Protein AF-A0A3D3FCY4-F1 (afdb_monomer)

Solvent-accessible surface area (backbone atoms only — not comparable to full-atom values): 10319 Å² total; per-residue (Å²): 114,78,46,79,40,76,56,53,68,62,49,32,75,75,37,62,75,52,68,83,38,53,73,42,54,56,67,76,36,66,70,48,47,49,59,49,14,48,45,37,27,53,34,49,51,51,50,47,64,70,70,41,95,65,58,64,49,74,29,33,33,37,32,40,35,68,50,62,41,28,66,42,31,53,64,51,45,44,73,52,46,23,48,40,34,38,18,41,89,46,70,76,56,42,56,53,39,45,75,71,76,32,43,70,45,54,56,89,53,53,53,74,42,51,92,45,50,35,38,36,37,52,43,71,44,82,66,38,39,59,72,27,49,68,37,41,59,70,70,22,36,33,42,29,60,15,55,87,96,34,20,62,41,62,70,44,28,56,77,62,47,27,53,60,46,79,45,68,68,33,30,64,74,67,38,44,70,58,44,48,50,50,52,51,51,50,53,57,55,59,72,75,107

Nearest PDB structures (foldseek):
  3d4o-assembly3_A  TM=9.208E-01  e=9.807E-18  Halalkalibacterium halodurans
  3d4o-assembly2_B  TM=9.186E-01  e=1.170E-17  Halalkalibacterium halodurans
  2rir-assembly2_E  TM=9.196E-01  e=4.800E-17  Bacillus subtilis
  5b37-assembly3_D  TM=6.971E-01  e=2.421E-06  Nostoc punctiforme NIES-2108
  3two-assembly1_A  TM=6.963E-01  e=6.980E-06  Helicobacter pylori 51

Sequence (193 aa):
HRVFGGVTERALSMCPRLADLKLQNYYSREDFALRNAVVTAEGALQYAMQEFPGTICGSKCLVAGFGRIGSQLVPRLRALGADVTATTRKPQTAARIEALGCHFVPTDRLGDGGNYDILFNTVPAMLFTSDVLAAYPHGTLLIDLSSAPGGVDMAAAKKLGIAAMHAFSLPAKVAPRAAGEIIKRTVYEMMKE

Mean predicted aligned error: 3.75 Å

Foldseek 3Di:
DEDEEQCVVVVCVVPVVCVVHNYDHLVVDPLLLLLVLLLLLVLVVVCCCVPQPDALAAFAEEEEDCPSNNVNNLLVSVVSNHQYEYEDQDPVVQVVCVVSVHHYDHLVCLLCEDEGQEYEYADQAQSADLSSLLSYDANREYEFSYEPPTRHPPVSCVVRNYNYDYCPPSSCVPPVPSSVVSSVVSVVVVVVD

pLDDT: mean 94.93, std 4.18, range [79.5, 98.81]

Radius of gyration: 18.17 Å; Cα contacts (8 Å, |Δi|>4): 350; chains: 1; bounding box: 45×44×48 Å

Secondary structure (DSSP, 8-state):
-EEEES-HHHHHHH-GGGGGSEEEEGGG-HHHHHHHHHHHHHHHHHHHHHH-SS-STT-EEEEE--SHHHHHHHHHHHHTT-EEEEEES-HHHHHHHHHTT-EEEEGGGGGG----SEEEE--SS--B-HHHHTTS-TT-EEEE-SPTT-SB-HHHHHHTT-EEEE-TTHHHHH-HHHHHHHHHHHHHHHHH-

Structure (mmCIF, N/CA/C/O backbone):
data_AF-A0A3D3FCY4-F1
#
_entry.id   AF-A0A3D3FCY4-F1
#
loop_
_atom_site.group_PDB
_atom_site.id
_atom_site.type_symbol
_atom_site.label_atom_id
_atom_site.label_alt_id
_atom_site.label_comp_id
_atom_site.label_asym_id
_atom_site.label_entity_id
_atom_site.label_seq_id
_atom_site.pdbx_PDB_ins_code
_atom_site.Cartn_x
_atom_site.Cartn_y
_atom_site.Cartn_z
_atom_site.occupancy
_atom_site.B_iso_or_equiv
_atom_site.auth_seq_id
_atom_site.auth_comp_id
_atom_site.auth_asym_id
_atom_site.auth_atom_id
_atom_site.pdbx_PDB_model_num
ATOM 1 N N . HIS A 1 1 ? 23.970 -16.411 -24.397 1.00 79.50 1 HIS A N 1
ATOM 2 C CA . HIS A 1 1 ? 22.506 -16.178 -24.435 1.00 79.50 1 HIS A CA 1
ATOM 3 C C . HIS A 1 1 ? 22.076 -15.336 -23.231 1.00 79.50 1 HIS A C 1
ATOM 5 O O . HIS A 1 1 ? 22.699 -15.459 -22.180 1.00 79.50 1 HIS A O 1
ATOM 11 N N . ARG A 1 2 ? 21.071 -14.457 -23.381 1.00 87.81 2 ARG A N 1
ATOM 12 C CA . ARG A 1 2 ? 20.468 -13.673 -22.280 1.00 87.81 2 ARG A CA 1
ATOM 13 C C . ARG A 1 2 ? 19.179 -14.349 -21.825 1.00 87.81 2 ARG A C 1
ATOM 15 O O . ARG A 1 2 ? 18.430 -14.826 -22.673 1.00 87.81 2 ARG A O 1
ATOM 22 N N . VAL A 1 3 ? 18.921 -14.367 -20.522 1.00 87.75 3 VAL A N 1
ATOM 23 C CA . VAL A 1 3 ? 17.690 -14.922 -19.940 1.00 87.75 3 VAL A CA 1
ATOM 24 C C . VAL A 1 3 ? 17.076 -13.879 -19.015 1.00 87.75 3 VAL A C 1
ATOM 26 O O . VAL A 1 3 ? 17.767 -13.316 -18.169 1.00 87.75 3 VAL A O 1
ATOM 29 N N . PHE A 1 4 ? 15.778 -13.637 -19.167 1.00 90.69 4 PHE A N 1
ATOM 30 C CA . PHE A 1 4 ? 15.025 -12.665 -18.377 1.00 90.69 4 PHE A CA 1
ATOM 31 C C . PHE A 1 4 ? 14.068 -13.400 -17.437 1.00 90.69 4 PHE A C 1
ATOM 33 O O . PHE A 1 4 ? 13.332 -14.280 -17.878 1.00 90.69 4 PHE A O 1
ATOM 40 N N . GLY A 1 5 ? 14.066 -13.058 -16.149 1.00 88.31 5 GLY A N 1
ATOM 41 C CA . GLY A 1 5 ? 13.236 -13.736 -15.146 1.00 88.31 5 GLY A CA 1
ATOM 42 C C . GLY A 1 5 ? 12.957 -12.864 -13.923 1.00 88.31 5 GLY A C 1
ATOM 43 O O . GLY A 1 5 ? 13.649 -11.881 -13.714 1.00 88.31 5 GLY A O 1
ATOM 44 N N . GLY A 1 6 ? 11.946 -13.202 -13.118 1.00 82.75 6 GLY A N 1
ATOM 45 C CA . GLY A 1 6 ? 11.599 -12.448 -11.896 1.00 82.75 6 GLY A CA 1
ATOM 46 C C . GLY A 1 6 ? 12.217 -13.006 -10.605 1.00 82.75 6 GLY A C 1
ATOM 47 O O . GLY A 1 6 ? 12.300 -12.319 -9.596 1.00 82.75 6 GLY A O 1
ATOM 48 N N . VAL A 1 7 ? 12.664 -14.264 -10.612 1.00 82.94 7 VAL A N 1
ATOM 49 C CA . VAL A 1 7 ? 13.233 -14.975 -9.445 1.00 82.94 7 VAL A CA 1
ATOM 50 C C . VAL A 1 7 ? 14.537 -15.668 -9.839 1.00 82.94 7 VAL A C 1
ATOM 52 O O . VAL A 1 7 ? 14.699 -16.882 -9.719 1.00 82.94 7 VAL A O 1
ATOM 55 N N . THR A 1 8 ? 15.472 -14.878 -10.367 1.00 83.00 8 THR A N 1
ATOM 56 C CA . THR A 1 8 ? 16.750 -15.362 -10.913 1.00 83.00 8 THR A CA 1
ATOM 57 C C . THR A 1 8 ? 17.616 -16.062 -9.866 1.00 83.00 8 THR A C 1
ATOM 59 O O . THR A 1 8 ? 18.247 -17.061 -10.180 1.00 83.00 8 THR A O 1
ATOM 62 N N . GLU A 1 9 ? 17.598 -15.604 -8.615 1.00 83.62 9 GLU A N 1
ATOM 63 C CA . GLU A 1 9 ? 18.353 -16.211 -7.505 1.00 83.62 9 GLU A CA 1
ATOM 64 C C . GLU A 1 9 ? 17.859 -17.623 -7.171 1.00 83.62 9 GLU A C 1
ATOM 66 O O . GLU A 1 9 ? 18.654 -18.548 -7.027 1.00 83.62 9 GLU A O 1
ATOM 71 N N . ARG A 1 10 ? 16.536 -17.818 -7.122 1.00 84.31 10 ARG A N 1
ATOM 72 C CA . ARG A 1 10 ? 15.940 -19.146 -6.927 1.00 84.31 10 ARG A CA 1
ATOM 73 C C . ARG A 1 10 ? 16.210 -20.063 -8.120 1.00 84.31 10 ARG A C 1
ATOM 75 O O . ARG A 1 10 ? 16.441 -21.252 -7.940 1.00 84.31 10 ARG A O 1
ATOM 82 N N . ALA A 1 11 ? 16.186 -19.521 -9.337 1.00 84.81 11 ALA A N 1
ATOM 83 C CA . ALA A 1 11 ? 16.542 -20.290 -10.524 1.00 84.81 11 ALA A CA 1
ATOM 84 C C . ALA A 1 11 ? 18.010 -20.751 -10.470 1.00 84.81 11 ALA A C 1
ATOM 86 O O . ALA A 1 11 ? 18.285 -21.917 -10.741 1.00 84.81 11 ALA A O 1
ATOM 87 N N . LEU A 1 12 ? 18.931 -19.874 -10.051 1.00 87.81 12 LEU A N 1
ATOM 88 C CA . LEU A 1 12 ? 20.346 -20.201 -9.850 1.00 87.81 12 LEU A CA 1
ATOM 89 C C . LEU A 1 12 ? 20.558 -21.261 -8.767 1.00 87.81 12 LEU A C 1
ATOM 91 O O . LEU A 1 12 ? 21.343 -22.181 -8.975 1.00 87.81 12 LEU A O 1
ATOM 95 N N . SER A 1 13 ? 19.852 -21.169 -7.635 1.00 87.94 13 SER A N 1
ATOM 96 C CA . SER A 1 13 ? 19.992 -22.160 -6.562 1.00 87.94 13 SER A CA 1
ATOM 97 C C . SER A 1 13 ? 19.489 -23.546 -6.973 1.00 87.94 13 SER A C 1
ATOM 99 O O . SER A 1 13 ? 20.073 -24.551 -6.577 1.00 87.94 13 SER A O 1
ATOM 101 N N . MET A 1 14 ? 18.444 -23.614 -7.804 1.00 90.56 14 MET A N 1
ATOM 102 C CA . MET A 1 14 ? 17.916 -24.873 -8.341 1.00 90.56 14 MET A CA 1
ATOM 103 C C . MET A 1 14 ? 18.733 -25.417 -9.520 1.00 90.56 14 MET A C 1
ATOM 105 O O . MET A 1 14 ? 18.784 -26.628 -9.726 1.00 90.56 14 MET A O 1
ATOM 109 N N . CY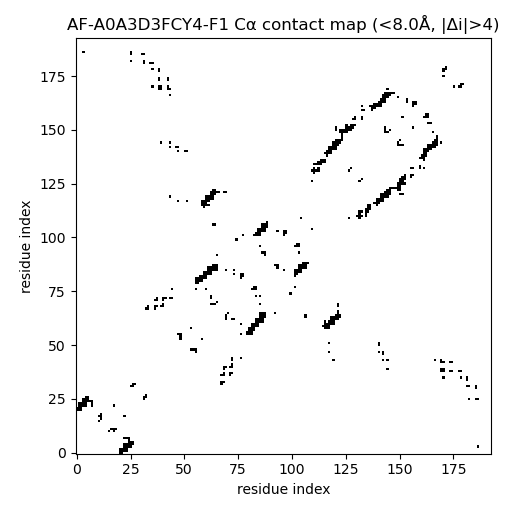S A 1 15 ? 19.359 -24.545 -10.312 1.00 89.19 15 CYS A N 1
ATOM 110 C CA . CYS A 1 15 ? 20.167 -24.924 -11.464 1.00 89.19 15 CYS A CA 1
ATOM 111 C C . CYS A 1 15 ? 21.432 -24.050 -11.550 1.00 89.19 15 CYS A C 1
ATOM 113 O O . CYS A 1 15 ? 21.441 -23.042 -12.263 1.00 89.19 15 CYS A O 1
ATOM 115 N N . PRO A 1 16 ? 22.533 -24.452 -10.885 1.00 89.62 16 PRO A N 1
ATOM 116 C CA . PRO A 1 16 ? 23.770 -23.667 -10.848 1.00 89.62 16 PRO A CA 1
ATOM 117 C C . PRO A 1 16 ? 24.387 -23.389 -12.224 1.00 89.62 16 PRO A C 1
ATOM 119 O O . PRO A 1 16 ? 25.040 -22.369 -12.406 1.00 89.62 16 PRO A O 1
ATOM 122 N N . ARG A 1 17 ? 24.122 -24.243 -13.225 1.00 88.88 17 ARG A N 1
ATOM 123 C CA . ARG A 1 17 ? 24.565 -24.046 -14.621 1.00 88.88 17 ARG A CA 1
ATOM 124 C C . ARG A 1 17 ? 23.992 -22.781 -15.270 1.00 88.88 17 ARG A C 1
ATOM 126 O O . ARG A 1 17 ? 24.523 -22.309 -16.266 1.00 88.88 17 ARG A O 1
ATOM 133 N N . LEU A 1 18 ? 22.917 -22.207 -14.723 1.00 86.44 18 LEU A N 1
ATOM 134 C CA . LEU A 1 18 ? 22.406 -20.916 -15.187 1.00 86.44 18 LEU A CA 1
ATOM 135 C C . LEU A 1 18 ? 23.371 -19.757 -14.888 1.00 86.44 18 LEU A C 1
ATOM 137 O O . LEU A 1 18 ? 23.215 -18.698 -15.492 1.00 86.44 18 LEU A O 1
ATOM 141 N N . ALA A 1 19 ? 24.362 -19.945 -14.007 1.00 85.62 19 ALA A N 1
ATOM 142 C CA . ALA A 1 19 ? 25.405 -18.955 -13.737 1.00 85.62 19 ALA A CA 1
ATOM 143 C C . ALA A 1 19 ? 26.275 -18.657 -14.972 1.00 85.62 19 ALA A C 1
ATOM 145 O O . ALA A 1 19 ? 26.797 -17.551 -15.090 1.00 85.62 19 ALA A O 1
ATOM 146 N N . ASP A 1 20 ? 26.359 -19.596 -15.921 1.00 89.25 20 ASP A N 1
ATOM 147 C CA . ASP A 1 20 ? 27.081 -19.419 -17.189 1.00 89.25 20 ASP A CA 1
ATOM 148 C C . ASP A 1 20 ? 26.316 -18.517 -18.183 1.00 89.25 20 ASP A C 1
ATOM 150 O O . ASP A 1 20 ? 26.816 -18.167 -19.256 1.00 89.25 20 ASP A O 1
ATOM 154 N N . LEU A 1 21 ? 25.075 -18.137 -17.855 1.00 89.00 21 LEU A N 1
ATOM 155 C CA . LEU A 1 21 ? 24.219 -17.285 -18.673 1.00 89.00 21 LEU A CA 1
ATOM 156 C C . LEU A 1 21 ? 24.112 -15.876 -18.088 1.00 89.00 21 LEU A C 1
ATOM 158 O O . LEU A 1 21 ? 24.166 -15.654 -16.880 1.00 89.00 21 LEU A O 1
ATOM 162 N N . LYS A 1 22 ? 23.839 -14.897 -18.957 1.00 88.19 22 LYS A N 1
ATOM 163 C CA . LYS A 1 22 ? 23.512 -13.535 -18.520 1.00 88.19 22 LYS A CA 1
ATOM 164 C C . LYS A 1 22 ? 22.055 -13.484 -18.056 1.00 88.19 22 LYS A C 1
ATOM 166 O O . LYS A 1 22 ? 21.160 -13.188 -18.853 1.00 88.19 22 LYS A O 1
ATOM 171 N N . LEU A 1 23 ? 21.827 -13.803 -16.783 1.00 89.88 23 LEU A N 1
ATOM 172 C CA . LEU A 1 23 ? 20.525 -13.674 -16.131 1.00 89.88 23 LEU A CA 1
ATOM 173 C C . LEU A 1 23 ? 20.234 -12.207 -15.810 1.00 89.88 23 LEU A C 1
ATOM 175 O O . LEU A 1 23 ? 21.055 -11.519 -15.207 1.00 89.88 23 LEU A O 1
ATOM 179 N N . GLN A 1 24 ? 19.056 -11.726 -16.188 1.00 90.50 24 GLN A N 1
ATOM 180 C CA . GLN A 1 24 ? 18.615 -10.371 -15.882 1.00 90.50 24 GLN A CA 1
ATOM 181 C C . GLN A 1 24 ? 17.262 -10.406 -15.182 1.00 90.50 24 GLN A C 1
ATOM 183 O O . GLN A 1 24 ? 16.286 -10.948 -15.706 1.00 90.50 24 GLN A O 1
ATOM 188 N N . ASN A 1 25 ? 17.221 -9.825 -13.982 1.00 91.69 25 ASN A N 1
ATOM 189 C CA . ASN A 1 25 ? 16.018 -9.793 -13.172 1.00 91.69 25 ASN A CA 1
ATOM 190 C C . ASN A 1 25 ? 15.140 -8.598 -13.558 1.00 91.69 25 ASN A C 1
ATOM 192 O O . ASN A 1 25 ? 15.529 -7.460 -13.322 1.00 91.69 25 ASN A O 1
ATOM 196 N N . TYR A 1 26 ? 13.954 -8.820 -14.123 1.00 92.12 26 TYR A N 1
ATOM 197 C CA . TYR A 1 26 ? 13.071 -7.696 -14.458 1.00 92.12 26 TYR A CA 1
ATOM 198 C C . TYR A 1 26 ? 12.398 -7.074 -13.220 1.00 92.12 26 TYR A C 1
ATOM 200 O O . TYR A 1 26 ? 11.993 -5.916 -13.276 1.00 92.12 26 TYR A O 1
ATOM 208 N N . TYR A 1 27 ? 12.327 -7.781 -12.081 1.00 90.31 27 TYR A N 1
ATOM 209 C CA . TYR A 1 27 ? 11.830 -7.214 -10.818 1.00 90.31 27 TYR A CA 1
ATOM 210 C C . TYR A 1 27 ? 12.788 -6.206 -10.180 1.00 90.31 27 TYR A C 1
ATOM 212 O O . TYR A 1 27 ? 12.348 -5.418 -9.344 1.00 90.31 27 TYR A O 1
ATOM 220 N N . SER A 1 28 ? 14.072 -6.191 -10.557 1.00 90.38 28 SER A N 1
ATOM 221 C CA . SER A 1 28 ? 15.015 -5.196 -10.031 1.00 90.38 28 SER A CA 1
ATOM 222 C C . SER A 1 28 ? 14.895 -3.836 -10.720 1.00 90.38 28 SER A C 1
ATOM 224 O O . SER A 1 28 ? 15.483 -2.862 -10.248 1.00 90.38 28 SER A O 1
ATOM 226 N N . ARG A 1 29 ? 14.131 -3.740 -11.816 1.00 93.62 29 ARG A N 1
ATOM 227 C CA . ARG A 1 29 ? 13.939 -2.479 -12.524 1.00 93.62 29 ARG A CA 1
ATOM 228 C C . ARG A 1 29 ? 12.931 -1.570 -11.828 1.00 93.62 29 ARG A C 1
ATOM 230 O O . ARG A 1 29 ? 11.830 -1.980 -11.461 1.00 93.62 29 ARG A O 1
ATOM 237 N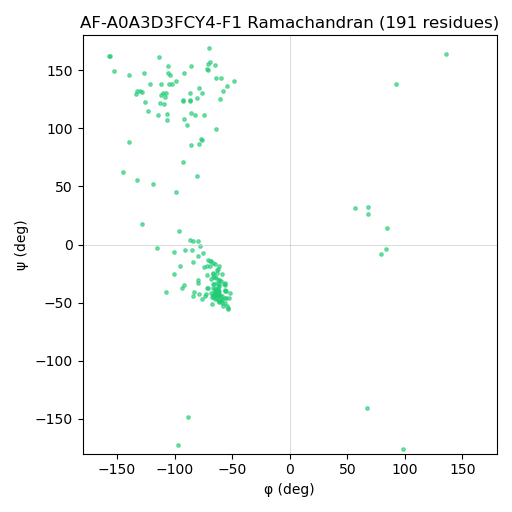 N . GLU A 1 30 ? 13.292 -0.296 -11.711 1.00 94.75 30 GLU A N 1
ATOM 238 C CA . GLU A 1 30 ? 12.452 0.691 -11.031 1.00 94.75 30 GLU A CA 1
ATOM 239 C C . GLU A 1 30 ? 11.198 1.056 -11.837 1.00 94.75 30 GLU A C 1
ATOM 241 O O . GLU A 1 30 ? 10.117 1.193 -11.269 1.00 94.75 30 GLU A O 1
ATOM 246 N N . ASP A 1 31 ? 11.294 1.137 -13.165 1.00 94.88 31 ASP A N 1
ATOM 247 C CA . ASP A 1 31 ? 10.136 1.379 -14.032 1.00 94.88 31 ASP A CA 1
ATOM 248 C C . ASP A 1 31 ? 9.112 0.233 -13.985 1.00 94.88 31 ASP A C 1
ATOM 250 O O . ASP A 1 31 ? 7.906 0.495 -13.943 1.00 94.88 31 ASP A O 1
ATOM 254 N N . PHE A 1 32 ? 9.570 -1.021 -13.917 1.00 95.69 32 PHE A N 1
ATOM 255 C CA . PHE A 1 32 ? 8.717 -2.177 -13.641 1.00 95.69 32 PHE A CA 1
ATOM 256 C C . PHE A 1 32 ? 7.995 -1.999 -12.304 1.00 95.69 32 PHE A C 1
ATOM 258 O O . PHE A 1 32 ? 6.768 -2.087 -12.246 1.00 95.69 32 PHE A O 1
ATOM 265 N N . ALA A 1 33 ? 8.741 -1.711 -11.235 1.00 94.69 33 ALA A N 1
ATOM 266 C CA . ALA A 1 33 ? 8.184 -1.597 -9.893 1.00 94.69 33 ALA A CA 1
ATOM 267 C C . ALA A 1 33 ? 7.153 -0.459 -9.778 1.00 94.69 33 ALA A C 1
ATOM 269 O O . ALA A 1 33 ? 6.121 -0.632 -9.129 1.00 94.69 33 ALA A O 1
ATOM 270 N N . LEU A 1 34 ? 7.387 0.676 -10.444 1.00 95.62 34 LEU A N 1
ATOM 271 C CA . LEU A 1 34 ? 6.454 1.805 -10.500 1.00 95.62 34 LEU A CA 1
ATOM 272 C C . LEU A 1 34 ? 5.169 1.466 -11.265 1.00 95.62 34 LEU A C 1
ATOM 274 O O . LEU A 1 34 ? 4.076 1.755 -10.778 1.00 95.62 34 LEU A O 1
ATOM 278 N N . ARG A 1 35 ? 5.271 0.817 -12.433 1.00 95.88 35 ARG A N 1
ATOM 279 C CA . ARG A 1 35 ? 4.086 0.371 -13.191 1.00 95.88 35 ARG A CA 1
ATOM 280 C C . ARG A 1 35 ? 3.294 -0.671 -12.406 1.00 95.88 35 ARG A C 1
ATOM 282 O O . ARG A 1 35 ? 2.071 -0.602 -12.339 1.00 95.88 35 ARG A O 1
ATOM 289 N N . ASN A 1 36 ? 3.991 -1.606 -11.771 1.00 95.19 36 ASN A N 1
ATOM 290 C CA . ASN A 1 36 ? 3.369 -2.667 -10.991 1.00 95.19 36 ASN A CA 1
ATOM 291 C C . ASN A 1 36 ? 2.699 -2.132 -9.712 1.00 95.19 36 ASN A C 1
ATOM 293 O O . ASN A 1 36 ? 1.681 -2.666 -9.284 1.00 95.19 36 ASN A O 1
ATOM 297 N N . ALA A 1 37 ? 3.212 -1.040 -9.134 1.00 96.75 37 ALA A N 1
ATOM 298 C CA . ALA A 1 37 ? 2.612 -0.386 -7.973 1.00 96.75 37 ALA A CA 1
ATOM 299 C C . ALA A 1 37 ? 1.191 0.141 -8.235 1.00 96.75 37 ALA A C 1
ATOM 301 O O . ALA A 1 37 ? 0.382 0.147 -7.310 1.00 96.75 37 ALA A O 1
ATOM 302 N N . VAL A 1 38 ? 0.871 0.540 -9.472 1.00 96.81 38 VAL A N 1
ATOM 303 C CA . VAL A 1 38 ? -0.498 0.925 -9.863 1.00 96.81 38 VAL A CA 1
ATOM 304 C C . VAL A 1 38 ? -1.448 -0.256 -9.694 1.00 96.81 38 VAL A C 1
ATOM 306 O O . VAL A 1 38 ? -2.471 -0.133 -9.027 1.00 96.81 38 VAL A O 1
ATOM 309 N N . VAL A 1 39 ? -1.061 -1.415 -10.228 1.00 97.25 39 VAL A N 1
ATOM 310 C CA . VAL A 1 39 ? -1.861 -2.640 -10.152 1.00 97.25 39 VAL A CA 1
ATOM 311 C C . VAL A 1 39 ? -2.011 -3.109 -8.704 1.00 97.25 39 VAL A C 1
ATOM 313 O O . VAL A 1 39 ? -3.095 -3.505 -8.283 1.00 97.25 39 VAL A O 1
ATOM 316 N N . THR A 1 40 ? -0.941 -3.021 -7.908 1.00 97.25 40 THR A N 1
ATOM 317 C CA . THR A 1 40 ? -1.009 -3.327 -6.474 1.00 97.25 40 THR A CA 1
ATOM 318 C C . THR A 1 40 ? -1.956 -2.381 -5.735 1.00 97.25 40 THR A C 1
ATOM 320 O O . THR A 1 40 ? -2.700 -2.836 -4.875 1.00 97.25 40 THR A O 1
ATOM 323 N N . ALA A 1 41 ? -1.963 -1.084 -6.056 1.00 97.94 41 ALA A N 1
ATOM 324 C CA . ALA A 1 41 ? -2.873 -0.131 -5.424 1.00 97.94 41 ALA A CA 1
ATOM 325 C C . ALA A 1 41 ? -4.345 -0.413 -5.776 1.00 97.94 41 ALA A C 1
ATOM 327 O O . ALA A 1 41 ? -5.196 -0.359 -4.894 1.00 97.94 41 ALA A O 1
ATOM 328 N N . GLU A 1 42 ? -4.649 -0.762 -7.028 1.00 97.69 42 GLU A N 1
ATOM 329 C CA . GLU A 1 42 ? -6.004 -1.169 -7.431 1.00 97.69 42 GLU A CA 1
ATOM 330 C C . GLU A 1 42 ? -6.449 -2.452 -6.724 1.00 97.69 42 GLU A C 1
ATOM 332 O O . GLU A 1 42 ? -7.546 -2.506 -6.173 1.00 97.69 42 GLU A O 1
ATOM 337 N N . GLY A 1 43 ? -5.572 -3.455 -6.649 1.00 97.31 43 GLY A N 1
ATOM 338 C CA . GLY A 1 43 ? -5.857 -4.674 -5.896 1.00 97.31 43 GLY A CA 1
ATOM 339 C C . GLY A 1 43 ? -6.060 -4.427 -4.402 1.00 97.31 43 GLY A C 1
ATOM 340 O O . GLY A 1 43 ? -6.906 -5.065 -3.783 1.00 97.31 43 GLY A O 1
ATOM 341 N N . ALA A 1 44 ? -5.305 -3.494 -3.814 1.00 98.19 44 ALA A N 1
ATOM 342 C CA . ALA A 1 44 ? -5.457 -3.130 -2.409 1.00 98.19 44 ALA A CA 1
ATOM 343 C C . ALA A 1 44 ? -6.844 -2.536 -2.144 1.00 98.19 44 ALA A C 1
ATOM 345 O O . ALA A 1 44 ? -7.486 -2.896 -1.161 1.00 98.19 44 ALA A O 1
ATOM 346 N N . LEU A 1 45 ? -7.318 -1.667 -3.043 1.00 98.25 45 LEU A N 1
ATOM 347 C CA . LEU A 1 45 ? -8.665 -1.104 -2.978 1.00 98.25 45 LEU A CA 1
ATOM 348 C C . LEU A 1 45 ? -9.737 -2.173 -3.157 1.00 98.25 45 LEU A C 1
ATOM 350 O O . LEU A 1 45 ? -10.702 -2.174 -2.402 1.00 98.25 45 LEU A O 1
ATOM 354 N N . GLN A 1 46 ? -9.556 -3.098 -4.104 1.00 97.69 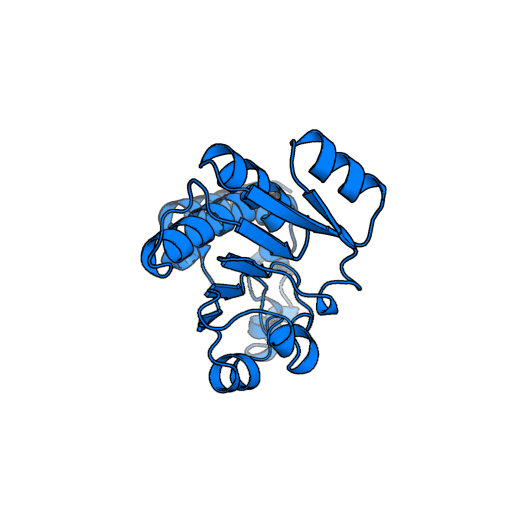46 GLN A N 1
ATOM 355 C CA . GLN A 1 46 ? -10.468 -4.227 -4.279 1.00 97.69 46 GLN A CA 1
ATOM 356 C C . GLN A 1 46 ? -10.593 -5.037 -2.983 1.00 97.69 46 GLN A C 1
ATOM 358 O O . GLN A 1 46 ? -11.704 -5.298 -2.537 1.00 97.69 46 GLN A O 1
ATOM 363 N N . TYR A 1 47 ? -9.467 -5.413 -2.371 1.00 97.31 47 TYR A N 1
ATOM 364 C CA . TYR A 1 47 ? -9.468 -6.181 -1.124 1.00 97.31 47 TYR A CA 1
ATOM 365 C C . TYR A 1 47 ? -10.115 -5.392 0.010 1.00 97.31 47 TYR A C 1
ATOM 367 O O . TYR A 1 47 ? -10.944 -5.931 0.731 1.00 97.31 47 TYR A O 1
ATOM 375 N N . ALA A 1 48 ? -9.804 -4.102 0.134 1.00 98.06 48 ALA A N 1
ATOM 376 C CA . ALA A 1 48 ? -10.433 -3.251 1.133 1.00 98.06 48 ALA A CA 1
ATOM 377 C C . ALA A 1 48 ? -11.956 -3.182 0.947 1.00 98.06 48 ALA A C 1
ATOM 379 O O . ALA A 1 48 ? -12.683 -3.372 1.909 1.00 98.06 48 ALA A O 1
ATOM 380 N N . MET A 1 49 ? -12.449 -2.985 -0.279 1.00 97.88 49 MET A N 1
ATOM 381 C CA . MET A 1 49 ? -13.889 -2.959 -0.577 1.00 97.88 49 MET A CA 1
ATOM 382 C C . MET A 1 49 ? -14.583 -4.311 -0.379 1.00 97.88 49 MET A C 1
ATOM 384 O O . MET A 1 49 ? -15.792 -4.343 -0.176 1.00 97.88 49 MET A O 1
ATOM 388 N N . GLN A 1 50 ? -13.845 -5.415 -0.486 1.00 96.81 50 GLN A N 1
ATOM 389 C CA . GLN A 1 50 ? -14.383 -6.760 -0.309 1.00 96.81 50 GLN A CA 1
ATOM 390 C C . GLN A 1 50 ? -14.447 -7.166 1.170 1.00 96.81 50 GLN A C 1
ATOM 392 O O . GLN A 1 50 ? -15.408 -7.805 1.586 1.00 96.81 50 GLN A O 1
ATOM 397 N N . GLU A 1 51 ? -13.419 -6.820 1.945 1.00 96.75 51 GLU A N 1
ATOM 398 C CA . GLU A 1 51 ? -13.226 -7.329 3.307 1.00 96.75 51 GLU A CA 1
ATOM 399 C C . GLU A 1 51 ? -13.670 -6.333 4.390 1.00 96.75 51 GLU A C 1
ATOM 401 O O . GLU A 1 51 ? -14.010 -6.741 5.501 1.00 96.75 51 GLU A O 1
ATOM 406 N N . PHE A 1 52 ? -13.676 -5.027 4.102 1.00 97.38 52 PHE A N 1
ATOM 407 C CA . PHE A 1 52 ? -14.158 -4.027 5.051 1.00 97.38 52 PHE A CA 1
ATOM 408 C C . PHE A 1 52 ? -15.693 -3.965 5.012 1.00 97.38 52 PHE A C 1
ATOM 410 O O . PHE A 1 52 ? -16.259 -3.746 3.943 1.00 97.38 52 PHE A O 1
ATOM 417 N N . PRO A 1 53 ? -16.395 -4.102 6.153 1.00 95.19 53 PRO A N 1
ATOM 418 C CA . PRO A 1 53 ? -17.860 -4.067 6.177 1.00 95.19 53 PRO A CA 1
ATOM 419 C C . PRO A 1 53 ? -18.459 -2.684 5.868 1.00 95.19 53 PRO A C 1
ATOM 421 O O . PRO A 1 53 ? -19.649 -2.590 5.574 1.00 95.19 53 PRO A O 1
ATOM 424 N N . GLY A 1 54 ? -17.669 -1.611 5.976 1.00 96.31 54 GLY A N 1
ATOM 425 C CA . GLY A 1 54 ? -18.091 -0.249 5.656 1.00 96.31 54 GLY A CA 1
ATOM 426 C C . GLY A 1 54 ? -17.687 0.200 4.249 1.00 96.31 54 GLY A C 1
ATOM 427 O O . GLY A 1 54 ? -17.165 -0.557 3.435 1.00 96.31 54 GLY A O 1
ATOM 428 N N . THR A 1 55 ? -17.899 1.482 3.957 1.00 98.12 55 THR A N 1
ATOM 429 C CA . THR A 1 55 ? -17.466 2.097 2.696 1.00 98.12 55 THR A CA 1
ATOM 430 C C . THR A 1 55 ? -16.081 2.716 2.824 1.00 98.12 55 THR A C 1
ATOM 432 O O . THR A 1 55 ? -15.757 3.296 3.853 1.00 98.12 55 THR A O 1
ATOM 435 N N . ILE A 1 56 ? -15.291 2.701 1.743 1.00 98.50 56 ILE A N 1
ATOM 436 C CA . ILE A 1 56 ? -14.032 3.468 1.684 1.00 98.50 56 ILE A CA 1
ATOM 437 C C . ILE A 1 56 ? -14.302 4.971 1.833 1.00 98.50 56 ILE A C 1
ATOM 439 O O . ILE A 1 56 ? -13.574 5.671 2.535 1.00 98.50 56 ILE A O 1
ATOM 443 N N . CYS A 1 57 ? -15.372 5.471 1.213 1.00 98.50 57 CYS A N 1
ATOM 444 C CA . CYS A 1 57 ? -15.808 6.852 1.395 1.00 98.50 57 CYS A CA 1
ATOM 445 C C . CYS A 1 57 ? -16.158 7.096 2.867 1.00 98.50 57 CYS A C 1
ATOM 447 O O . CYS A 1 57 ? -16.980 6.375 3.429 1.00 98.50 57 CYS A O 1
ATOM 449 N N . GLY A 1 58 ? -15.536 8.105 3.476 1.00 98.00 58 GLY A N 1
ATOM 450 C CA . GLY A 1 58 ? -15.706 8.446 4.889 1.00 98.00 58 GLY A CA 1
ATOM 451 C C . GLY A 1 58 ? -14.916 7.577 5.874 1.00 98.00 58 GLY A C 1
ATOM 452 O O . GLY A 1 58 ? -14.874 7.925 7.050 1.00 98.00 58 GLY A O 1
ATOM 453 N N . SER A 1 59 ? -14.272 6.495 5.422 1.00 98.31 59 SER A N 1
ATOM 454 C CA . SER A 1 59 ? -13.396 5.685 6.279 1.00 98.31 59 SER A CA 1
ATOM 455 C C . SER A 1 59 ? -12.088 6.403 6.610 1.00 98.31 59 SER A C 1
ATOM 457 O O . SER A 1 59 ? -11.577 7.193 5.809 1.00 98.31 59 SER A O 1
ATOM 459 N N . LYS A 1 60 ? -11.523 6.087 7.775 1.00 98.56 60 LYS A N 1
ATOM 460 C CA . LYS A 1 60 ? -10.186 6.502 8.204 1.00 98.56 60 LYS A CA 1
ATOM 461 C C . LYS A 1 60 ? -9.168 5.445 7.806 1.00 98.56 60 LYS A C 1
ATOM 463 O O . LYS A 1 60 ? -9.095 4.371 8.405 1.00 98.56 60 LYS A O 1
ATOM 468 N N . CYS A 1 61 ? -8.350 5.771 6.816 1.00 98.75 61 CYS A N 1
ATOM 469 C CA . CYS A 1 61 ? -7.339 4.884 6.261 1.00 98.75 61 CYS A CA 1
ATOM 470 C C . CYS A 1 61 ? -5.935 5.326 6.673 1.00 98.75 61 CYS A C 1
ATOM 472 O O . CYS A 1 61 ? -5.553 6.472 6.439 1.00 98.75 61 CYS A O 1
ATOM 474 N N . LEU A 1 62 ? -5.122 4.402 7.185 1.00 98.75 62 LEU A N 1
ATOM 475 C CA . LEU A 1 62 ? -3.689 4.623 7.368 1.00 98.75 62 LEU A CA 1
ATOM 476 C C . LEU A 1 62 ? -2.884 3.811 6.353 1.00 98.75 62 LEU A C 1
ATOM 478 O O . LEU A 1 62 ? -3.019 2.594 6.271 1.00 98.75 62 LEU A O 1
ATOM 482 N N . VAL A 1 63 ? -1.993 4.467 5.612 1.00 98.81 63 VAL A N 1
ATOM 483 C CA . VAL A 1 63 ? -1.029 3.814 4.717 1.00 98.81 63 VAL A CA 1
ATOM 484 C C . VAL A 1 63 ? 0.364 3.886 5.337 1.00 98.81 63 VAL A C 1
ATOM 486 O O . VAL A 1 63 ? 0.998 4.944 5.365 1.00 98.81 63 VAL A O 1
ATOM 489 N N . ALA A 1 64 ? 0.875 2.757 5.828 1.00 98.38 64 ALA A N 1
ATOM 490 C CA . ALA A 1 64 ? 2.237 2.686 6.329 1.00 98.38 64 ALA A CA 1
ATOM 491 C C . ALA A 1 64 ? 3.221 2.684 5.150 1.00 98.38 64 ALA A C 1
ATOM 493 O O . ALA A 1 64 ? 3.3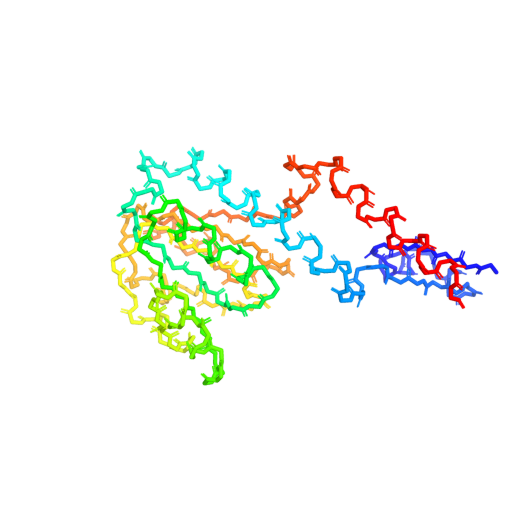00 1.725 4.373 1.00 98.38 64 ALA A O 1
ATOM 494 N N . GLY A 1 65 ? 3.977 3.776 5.027 1.00 97.00 65 GLY A N 1
ATOM 495 C CA . GLY A 1 65 ? 4.928 4.017 3.949 1.00 97.00 65 GLY A CA 1
ATOM 496 C C . GLY A 1 65 ? 4.350 4.784 2.754 1.00 97.00 65 GLY A C 1
ATOM 497 O O . GLY A 1 65 ? 3.277 4.493 2.238 1.00 97.00 65 GLY A O 1
ATOM 498 N N . PHE A 1 66 ? 5.144 5.722 2.235 1.00 97.50 66 PHE A N 1
ATOM 499 C CA . PHE A 1 66 ? 4.856 6.482 1.013 1.00 97.50 66 PHE A CA 1
ATOM 500 C C . PHE A 1 66 ? 5.932 6.224 -0.058 1.00 97.50 66 PHE A C 1
ATOM 502 O O . PHE A 1 66 ? 6.594 7.125 -0.571 1.00 97.50 66 PHE A O 1
ATOM 509 N N . GLY A 1 67 ? 6.181 4.940 -0.326 1.00 95.88 67 GLY A N 1
ATOM 510 C CA . GLY A 1 67 ? 7.076 4.483 -1.392 1.00 95.88 67 GLY A CA 1
ATOM 511 C C . GLY A 1 67 ? 6.347 4.325 -2.728 1.00 95.88 67 GLY A C 1
ATOM 512 O O . GLY A 1 67 ? 5.362 5.003 -3.002 1.00 95.88 67 GLY A O 1
ATOM 513 N N . ARG A 1 68 ? 6.795 3.366 -3.544 1.00 96.00 68 ARG A N 1
ATOM 514 C CA . ARG A 1 68 ? 6.192 3.042 -4.849 1.00 96.00 68 ARG A CA 1
ATOM 515 C C . ARG A 1 68 ? 4.686 2.764 -4.743 1.00 96.00 68 ARG A C 1
ATOM 517 O O . ARG A 1 68 ? 3.904 3.473 -5.364 1.00 96.00 68 ARG A O 1
ATOM 524 N N . ILE A 1 69 ? 4.279 1.818 -3.891 1.00 97.62 69 ILE A N 1
ATOM 525 C CA . ILE A 1 69 ? 2.859 1.471 -3.676 1.00 97.62 69 ILE A CA 1
ATOM 526 C C . ILE A 1 69 ? 2.107 2.617 -2.990 1.00 97.62 69 ILE A C 1
ATOM 528 O O . ILE A 1 69 ? 1.085 3.060 -3.505 1.00 97.62 69 ILE A O 1
ATOM 532 N N . GLY A 1 70 ? 2.627 3.145 -1.875 1.00 98.06 70 GLY A N 1
ATOM 533 C CA . GLY A 1 70 ? 1.968 4.223 -1.127 1.00 98.06 70 GLY A CA 1
ATOM 534 C C . GLY A 1 70 ? 1.682 5.466 -1.979 1.00 98.06 70 GLY A C 1
ATOM 535 O O . GLY A 1 70 ? 0.582 6.006 -1.919 1.00 98.06 70 GLY A O 1
ATOM 536 N N . SER A 1 71 ? 2.613 5.846 -2.864 1.00 97.56 71 SER A N 1
ATOM 537 C CA . SER A 1 71 ? 2.433 6.971 -3.797 1.00 97.56 71 SER A CA 1
ATOM 538 C C . SER A 1 71 ? 1.297 6.774 -4.806 1.00 97.56 71 SER A C 1
ATOM 540 O O . SER A 1 71 ? 0.784 7.752 -5.342 1.00 97.56 71 SER A O 1
ATOM 542 N N . GLN A 1 72 ? 0.898 5.526 -5.065 1.00 98.25 72 GLN A N 1
ATOM 543 C CA . GLN A 1 72 ? -0.243 5.193 -5.914 1.00 98.25 72 GLN A CA 1
ATOM 544 C C . GLN A 1 72 ? -1.525 5.012 -5.097 1.00 98.25 72 GLN A C 1
ATOM 546 O O . GLN A 1 72 ? -2.596 5.411 -5.549 1.00 98.25 72 GLN A O 1
ATOM 551 N N . LEU A 1 73 ? -1.432 4.436 -3.901 1.00 98.69 73 LEU A N 1
ATOM 552 C CA . LEU A 1 73 ? -2.592 4.100 -3.082 1.00 98.69 73 LEU A CA 1
ATOM 553 C C . LEU A 1 73 ? -3.215 5.323 -2.394 1.00 98.69 73 LEU A C 1
ATOM 555 O O . LEU A 1 73 ? -4.425 5.514 -2.483 1.00 98.69 73 LEU A O 1
ATOM 559 N N . VAL A 1 74 ? -2.400 6.178 -1.769 1.00 98.75 74 VAL A N 1
ATOM 560 C CA . VAL A 1 74 ? -2.864 7.360 -1.017 1.00 98.75 74 VAL A CA 1
ATOM 561 C C . VA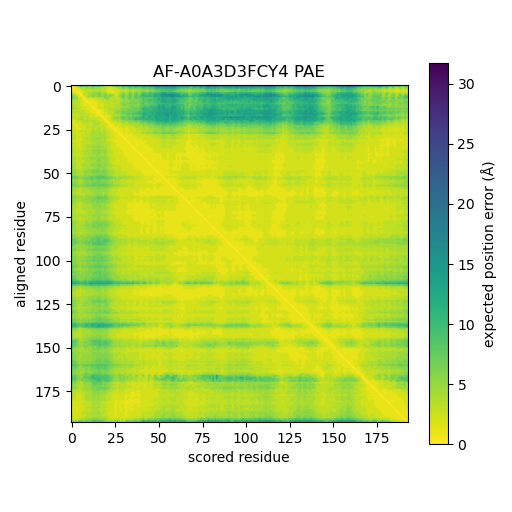L A 1 74 ? -3.772 8.285 -1.839 1.00 98.75 74 VAL A C 1
ATOM 563 O O . VAL A 1 74 ? -4.899 8.524 -1.403 1.00 98.75 74 VAL A O 1
ATOM 566 N N . PRO A 1 75 ? -3.375 8.773 -3.035 1.00 98.50 75 PRO A N 1
ATOM 567 C CA . PRO A 1 75 ? -4.243 9.664 -3.806 1.00 98.50 75 PRO A CA 1
ATOM 568 C C . PRO A 1 75 ? -5.540 8.986 -4.269 1.00 98.50 75 PRO A C 1
ATOM 570 O O . PRO A 1 75 ? -6.558 9.657 -4.407 1.00 98.50 75 PRO A O 1
ATOM 573 N N . ARG A 1 76 ? -5.541 7.662 -4.481 1.00 98.56 76 ARG A N 1
ATOM 574 C CA . ARG A 1 76 ? -6.746 6.921 -4.882 1.00 98.56 76 ARG A CA 1
ATOM 575 C C . ARG A 1 76 ? -7.727 6.758 -3.724 1.00 98.56 76 ARG A C 1
ATOM 577 O O . ARG A 1 76 ? -8.910 7.011 -3.911 1.00 98.56 76 ARG A O 1
ATOM 584 N N . LEU A 1 77 ? -7.242 6.406 -2.531 1.00 98.81 77 LEU A N 1
ATOM 585 C CA . LEU A 1 77 ? -8.062 6.396 -1.312 1.00 98.81 77 LEU A CA 1
ATOM 586 C C . LEU A 1 77 ? -8.687 7.774 -1.071 1.00 98.81 77 LEU A C 1
ATOM 588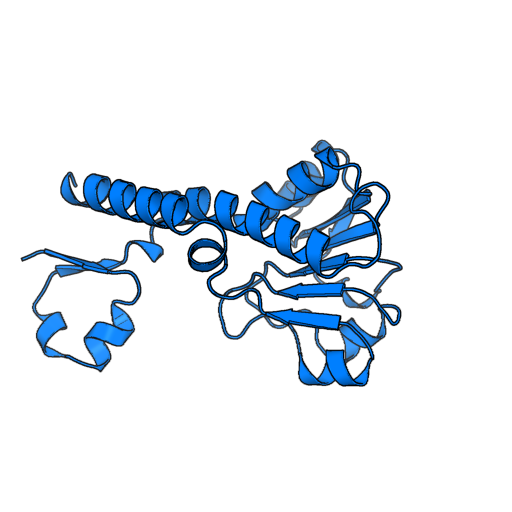 O O . LEU A 1 77 ? -9.892 7.881 -0.853 1.00 98.81 77 LEU A O 1
ATOM 592 N N . ARG A 1 78 ? -7.884 8.838 -1.203 1.00 98.56 78 ARG A N 1
ATOM 593 C CA . ARG A 1 78 ? -8.359 10.213 -1.037 1.00 98.56 78 ARG A CA 1
ATOM 594 C C . ARG A 1 78 ? -9.424 10.591 -2.068 1.00 98.56 78 ARG A C 1
ATOM 596 O O . ARG A 1 78 ? -10.410 11.230 -1.702 1.00 98.56 78 ARG A O 1
ATOM 603 N N . ALA A 1 79 ? -9.244 10.186 -3.327 1.00 98.38 79 ALA A N 1
ATOM 604 C CA . ALA A 1 79 ? -10.209 10.404 -4.407 1.00 98.38 79 ALA A CA 1
ATOM 605 C C . ALA A 1 79 ? -11.519 9.620 -4.212 1.00 98.38 79 ALA A C 1
ATOM 607 O O . ALA A 1 79 ? -12.570 10.077 -4.649 1.00 98.38 79 ALA A O 1
ATOM 608 N N . LEU A 1 80 ? -11.472 8.480 -3.517 1.00 98.56 80 LEU A N 1
ATOM 609 C CA . LEU A 1 80 ? -12.652 7.718 -3.093 1.00 98.56 80 LEU A CA 1
ATOM 610 C C . LEU A 1 80 ? -13.330 8.294 -1.838 1.00 98.56 80 LEU A C 1
ATOM 612 O O . LEU A 1 80 ? -14.300 7.717 -1.354 1.00 98.56 80 LEU A O 1
ATOM 616 N N . GLY A 1 81 ? -12.839 9.419 -1.310 1.00 98.50 81 GLY A N 1
ATOM 617 C CA . GLY A 1 81 ? -13.435 10.109 -0.169 1.00 98.50 81 GLY A CA 1
ATOM 618 C C . GLY A 1 81 ? -13.006 9.578 1.199 1.00 98.50 81 GLY A C 1
ATOM 619 O O . GLY A 1 81 ? -13.665 9.902 2.183 1.00 98.50 81 GLY A O 1
ATOM 620 N N . ALA A 1 82 ? -11.945 8.771 1.285 1.00 98.75 82 ALA A N 1
ATOM 621 C CA . ALA A 1 82 ? -11.373 8.383 2.574 1.00 98.75 82 ALA A CA 1
ATOM 622 C C . ALA A 1 82 ? -10.646 9.565 3.244 1.00 98.75 82 ALA A C 1
ATOM 624 O O . ALA A 1 82 ? -10.061 10.417 2.562 1.00 98.75 82 ALA A O 1
ATOM 625 N N . ASP A 1 83 ? -10.639 9.568 4.575 1.00 98.69 83 ASP A N 1
ATOM 626 C CA . ASP A 1 83 ? -9.725 10.355 5.397 1.00 98.69 83 ASP A CA 1
ATOM 627 C C . ASP A 1 83 ? -8.403 9.584 5.504 1.00 98.69 83 ASP A C 1
ATOM 629 O O . ASP A 1 83 ? -8.357 8.480 6.050 1.00 98.69 83 ASP A O 1
ATOM 633 N N . VAL A 1 84 ? -7.343 10.107 4.886 1.00 98.81 84 VAL A N 1
ATOM 634 C CA . VAL A 1 84 ? -6.108 9.349 4.668 1.00 98.81 84 VAL A CA 1
ATOM 635 C C . VAL A 1 84 ? -4.970 9.920 5.495 1.00 98.81 84 VAL A C 1
ATOM 637 O O . VAL A 1 84 ? -4.540 11.053 5.281 1.00 98.81 84 VAL A O 1
ATOM 640 N N . THR A 1 85 ? -4.402 9.074 6.349 1.00 98.81 85 THR A N 1
ATOM 641 C CA . THR A 1 85 ? -3.098 9.281 6.979 1.00 98.81 85 THR A CA 1
ATOM 642 C C . THR A 1 85 ? -2.053 8.416 6.282 1.00 98.81 85 THR A C 1
ATOM 644 O O . THR A 1 85 ? -2.292 7.245 5.999 1.00 98.81 85 THR A O 1
ATOM 647 N N . ALA A 1 86 ? -0.857 8.942 6.027 1.00 98.62 86 ALA A N 1
ATOM 648 C CA . ALA A 1 86 ? 0.266 8.142 5.545 1.00 98.62 86 ALA A CA 1
ATOM 649 C C . ALA A 1 86 ? 1.506 8.321 6.421 1.00 98.62 86 ALA A C 1
ATOM 651 O O . ALA A 1 86 ? 1.752 9.401 6.961 1.00 98.62 86 ALA A O 1
ATOM 652 N N . THR A 1 87 ? 2.313 7.263 6.540 1.00 98.19 87 THR A N 1
ATOM 653 C CA . THR A 1 87 ? 3.548 7.316 7.330 1.00 98.19 87 THR A CA 1
ATOM 654 C C . THR A 1 87 ? 4.803 7.411 6.479 1.00 98.19 87 THR A C 1
ATOM 656 O O . THR A 1 87 ? 4.910 6.853 5.383 1.00 98.19 87 THR A O 1
ATOM 659 N N . THR A 1 88 ? 5.796 8.132 6.994 1.00 97.25 88 THR A N 1
ATOM 660 C CA . THR A 1 88 ? 7.131 8.214 6.397 1.00 97.25 88 THR A CA 1
ATOM 661 C C . THR A 1 88 ? 8.179 8.607 7.436 1.00 97.25 88 THR A C 1
ATOM 663 O O . THR A 1 88 ? 7.869 9.140 8.497 1.00 97.25 88 THR A O 1
ATOM 666 N N . ARG A 1 89 ? 9.447 8.352 7.107 1.00 96.12 89 ARG A N 1
ATOM 667 C CA . ARG A 1 89 ? 10.628 8.776 7.879 1.00 96.12 89 ARG A CA 1
ATOM 668 C C . ARG A 1 89 ? 11.304 10.018 7.288 1.00 96.12 89 ARG A C 1
ATOM 670 O O . ARG A 1 89 ? 12.282 10.507 7.837 1.00 96.12 89 ARG A O 1
ATOM 677 N N . LYS A 1 90 ? 10.853 10.480 6.115 1.00 96.69 90 LYS A N 1
ATOM 678 C CA . LYS A 1 90 ? 11.513 11.538 5.336 1.00 96.69 90 LYS A CA 1
ATOM 679 C C . LYS A 1 90 ? 10.683 12.826 5.366 1.00 96.69 90 LYS A C 1
ATOM 681 O O . LYS A 1 90 ? 9.569 12.796 4.837 1.00 96.69 90 LYS A O 1
ATOM 686 N N . PRO A 1 91 ? 11.224 13.960 5.849 1.00 95.94 91 PRO A N 1
ATOM 687 C CA . PRO A 1 91 ? 10.500 15.234 5.895 1.00 95.94 91 PRO A CA 1
ATOM 688 C C . PRO A 1 91 ? 9.956 15.684 4.533 1.00 95.94 91 PRO A C 1
ATOM 690 O O . PRO A 1 91 ? 8.809 16.099 4.420 1.00 95.94 91 PRO A O 1
ATOM 693 N N . GLN A 1 92 ? 10.727 15.502 3.455 1.00 97.31 92 GLN A N 1
ATOM 694 C CA . GLN A 1 92 ? 10.286 15.864 2.100 1.00 97.31 92 GLN A CA 1
ATOM 695 C C . GLN A 1 92 ? 9.092 15.022 1.636 1.00 97.31 92 GLN A C 1
ATOM 697 O O . GLN A 1 92 ? 8.304 15.446 0.800 1.00 97.31 92 GLN A O 1
ATOM 702 N N . THR A 1 93 ? 8.971 13.795 2.146 1.00 97.62 93 THR A N 1
ATOM 703 C CA . THR A 1 93 ? 7.833 12.929 1.838 1.00 97.62 93 THR A CA 1
ATOM 704 C C . THR A 1 93 ? 6.608 13.307 2.667 1.00 97.62 93 THR A C 1
ATOM 706 O O . THR A 1 93 ? 5.506 13.224 2.139 1.00 97.62 93 THR A O 1
ATOM 709 N N . ALA A 1 94 ? 6.790 13.782 3.904 1.00 97.88 94 ALA A N 1
ATOM 710 C CA . ALA A 1 94 ? 5.702 14.327 4.716 1.00 97.88 94 ALA A CA 1
ATOM 711 C C . ALA A 1 94 ? 5.047 15.527 4.014 1.00 97.88 94 ALA A C 1
ATOM 713 O O . ALA A 1 94 ? 3.849 15.492 3.756 1.00 97.88 94 ALA A O 1
ATOM 714 N N . ALA A 1 95 ? 5.852 16.482 3.534 1.00 97.94 95 ALA A N 1
ATOM 715 C CA . ALA A 1 95 ? 5.353 17.627 2.766 1.00 97.94 95 ALA A CA 1
ATOM 716 C C . ALA A 1 95 ? 4.561 17.216 1.506 1.00 97.94 95 ALA A C 1
ATOM 718 O O . ALA A 1 95 ? 3.596 17.871 1.124 1.00 97.94 95 ALA A O 1
ATOM 719 N N . ARG A 1 96 ? 4.936 16.105 0.850 1.00 98.12 96 ARG A N 1
ATOM 720 C CA . ARG A 1 96 ? 4.186 15.566 -0.301 1.00 98.12 96 ARG A CA 1
ATOM 721 C C . ARG A 1 96 ? 2.844 14.961 0.103 1.00 98.12 96 ARG A C 1
ATOM 723 O O . ARG A 1 96 ? 1.897 15.074 -0.665 1.00 98.12 96 ARG A O 1
ATOM 730 N N . ILE A 1 97 ? 2.774 14.300 1.257 1.00 98.56 97 ILE A N 1
ATOM 731 C CA . ILE A 1 97 ? 1.524 13.757 1.804 1.00 98.56 97 ILE A CA 1
ATOM 732 C C . ILE A 1 97 ? 0.574 14.913 2.143 1.00 98.56 97 ILE A C 1
ATOM 734 O O . ILE A 1 97 ? -0.578 14.903 1.718 1.00 98.56 97 ILE A O 1
ATOM 738 N N . GLU A 1 98 ? 1.079 15.946 2.813 1.00 98.25 98 GLU A N 1
ATOM 739 C CA . GLU A 1 98 ? 0.310 17.144 3.171 1.00 98.25 98 GLU A CA 1
ATOM 740 C C . GLU A 1 98 ? -0.175 17.907 1.930 1.00 98.25 98 GLU A C 1
ATOM 742 O O . GLU A 1 98 ? -1.336 18.304 1.863 1.00 98.25 98 GLU A O 1
ATOM 747 N N . ALA A 1 99 ? 0.665 18.039 0.897 1.00 97.94 99 ALA A N 1
ATOM 748 C CA . ALA A 1 99 ? 0.286 18.664 -0.374 1.00 97.94 99 ALA A CA 1
ATOM 749 C C . ALA A 1 99 ? -0.840 17.917 -1.118 1.00 97.94 99 ALA A C 1
ATOM 751 O O . ALA A 1 99 ? -1.527 18.513 -1.945 1.00 97.94 99 ALA A O 1
ATOM 752 N N . LEU A 1 100 ? -1.052 16.628 -0.825 1.00 97.56 100 LEU A N 1
ATOM 753 C CA . LEU A 1 100 ? -2.192 15.847 -1.323 1.00 97.56 100 LEU A CA 1
ATOM 754 C C . LEU A 1 100 ? -3.461 16.031 -0.470 1.00 97.56 100 LEU A C 1
ATOM 756 O O . LEU A 1 100 ? -4.465 15.364 -0.721 1.00 97.56 100 LEU A O 1
ATOM 760 N N . GLY A 1 101 ? -3.430 16.895 0.549 1.00 97.81 101 GLY A N 1
ATOM 761 C CA . GLY A 1 101 ? -4.536 17.095 1.485 1.00 97.81 101 GLY A CA 1
ATOM 762 C C . GLY A 1 101 ? -4.785 15.879 2.378 1.00 97.81 101 GLY A C 1
ATOM 763 O O . GLY A 1 101 ? -5.939 15.585 2.691 1.00 97.81 101 GLY A O 1
ATOM 764 N N . CYS A 1 102 ? -3.721 15.142 2.709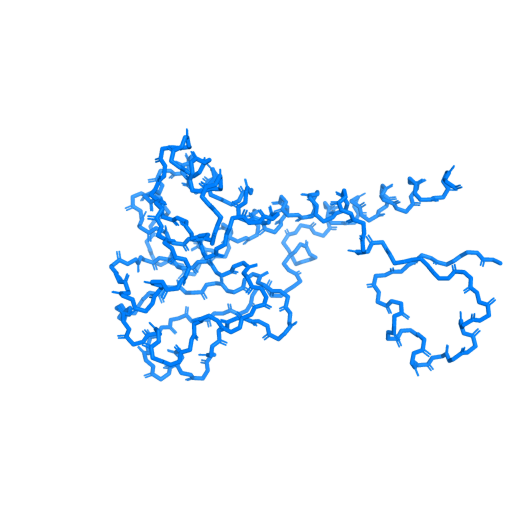 1.00 98.56 102 CYS A N 1
ATOM 765 C CA . CYS A 1 102 ? -3.729 13.969 3.583 1.00 98.56 102 CYS A CA 1
ATOM 766 C C . CYS A 1 102 ? -2.950 14.264 4.876 1.00 98.56 102 CYS A C 1
ATOM 768 O O . CYS A 1 102 ? -2.125 15.178 4.922 1.00 98.56 102 CYS A O 1
ATOM 770 N N . HIS A 1 103 ? -3.170 13.461 5.915 1.00 98.31 103 HIS A N 1
ATOM 771 C CA . HIS A 1 103 ? -2.455 13.563 7.184 1.00 98.31 103 HIS A CA 1
ATOM 772 C C . HIS A 1 103 ? -1.139 12.781 7.164 1.00 98.31 103 HIS A C 1
ATOM 774 O O . HIS A 1 103 ? -0.990 11.778 6.461 1.00 98.31 103 HIS A O 1
ATOM 780 N N . PHE A 1 104 ? -0.181 13.214 7.980 1.00 97.62 104 PHE A N 1
ATOM 781 C CA . PHE A 1 104 ? 1.113 12.561 8.132 1.00 97.62 104 PHE A CA 1
ATOM 782 C C . PHE A 1 104 ? 1.354 12.142 9.585 1.00 97.62 104 PHE A C 1
ATOM 784 O O . PHE A 1 104 ? 1.100 12.906 10.513 1.00 97.62 104 PHE A O 1
ATOM 791 N N . VAL A 1 105 ? 1.902 10.937 9.762 1.00 97.50 105 VAL A N 1
ATOM 792 C CA . VAL A 1 105 ? 2.432 10.450 11.043 1.00 97.50 105 VAL A CA 1
ATOM 793 C C . VAL A 1 105 ? 3.842 9.881 10.825 1.00 97.50 105 VAL A C 1
ATOM 795 O O . VAL A 1 105 ? 4.041 9.088 9.899 1.00 97.50 105 VAL A O 1
ATOM 798 N N . PRO A 1 106 ? 4.845 10.244 11.645 1.00 97.62 106 PRO A N 1
ATOM 799 C CA . PRO A 1 106 ? 6.158 9.603 11.602 1.00 97.62 106 PRO A CA 1
ATOM 800 C C . PRO A 1 106 ? 6.059 8.080 11.764 1.00 97.62 106 PRO A C 1
ATOM 802 O O . PRO A 1 106 ? 5.298 7.586 12.590 1.00 97.62 106 PRO A O 1
ATOM 805 N N . THR A 1 107 ? 6.806 7.306 10.969 1.00 96.81 107 THR A N 1
ATOM 806 C CA . THR A 1 107 ? 6.690 5.830 10.984 1.00 96.81 107 THR A CA 1
ATOM 807 C C . THR A 1 107 ? 6.995 5.206 12.353 1.00 96.81 107 THR A C 1
ATOM 809 O O . THR A 1 107 ? 6.407 4.187 12.694 1.00 96.81 107 THR A O 1
ATOM 812 N N . ASP A 1 108 ? 7.885 5.806 13.141 1.00 96.06 108 ASP A N 1
ATOM 813 C CA . ASP A 1 108 ? 8.220 5.384 14.508 1.00 96.06 108 ASP A CA 1
ATOM 814 C C . ASP A 1 108 ? 7.104 5.657 15.533 1.00 96.06 108 ASP A C 1
ATOM 816 O O . ASP A 1 108 ? 7.121 5.079 16.615 1.00 96.06 108 ASP A O 1
ATOM 820 N N . ARG A 1 109 ? 6.099 6.462 15.175 1.00 96.69 109 ARG A N 1
ATOM 821 C CA . ARG A 1 109 ? 4.913 6.751 15.995 1.00 96.69 109 ARG A CA 1
ATOM 822 C C . ARG A 1 109 ? 3.699 5.885 15.658 1.00 96.69 109 ARG A C 1
ATOM 824 O O . ARG A 1 109 ? 2.606 6.157 16.138 1.00 96.69 109 ARG A O 1
ATOM 831 N N . LEU A 1 110 ? 3.861 4.824 14.861 1.00 95.88 110 LEU A N 1
ATOM 832 C CA . LEU A 1 110 ? 2.779 3.859 14.603 1.00 95.88 110 LEU A CA 1
ATOM 833 C C . LEU A 1 110 ? 2.222 3.238 15.895 1.00 95.88 110 LEU A C 1
ATOM 835 O O . LEU A 1 110 ? 1.029 2.967 15.971 1.00 95.88 110 LEU A O 1
ATOM 839 N N . GLY A 1 111 ? 3.067 3.051 16.914 1.00 96.00 111 GLY A N 1
ATOM 840 C CA . GLY A 1 111 ? 2.659 2.516 18.217 1.00 96.00 111 GLY A CA 1
ATOM 841 C C . GLY A 1 111 ? 1.756 3.441 19.037 1.00 96.00 111 GLY A C 1
ATOM 842 O O . GLY A 1 111 ? 1.110 2.967 19.963 1.00 96.00 111 GLY A O 1
ATOM 843 N N . ASP A 1 112 ? 1.648 4.725 18.678 1.00 95.75 112 ASP A N 1
ATOM 844 C CA . ASP A 1 112 ? 0.674 5.634 19.298 1.00 95.75 112 ASP A CA 1
ATOM 845 C C . ASP A 1 112 ? -0.768 5.271 18.896 1.00 95.75 112 ASP A C 1
ATOM 847 O O . ASP A 1 112 ? -1.730 5.744 19.503 1.00 95.75 112 ASP A O 1
ATOM 851 N N . GLY A 1 113 ? -0.916 4.427 17.867 1.00 92.62 113 GLY A N 1
ATOM 852 C CA . GLY A 1 113 ? -2.185 3.906 17.397 1.00 92.62 113 GLY A CA 1
ATOM 853 C C . GLY A 1 113 ? -3.072 4.980 16.785 1.00 92.62 113 GLY A C 1
ATOM 854 O O . GLY A 1 113 ? -2.634 5.855 16.031 1.00 92.62 113 GLY A O 1
ATOM 855 N N . GLY A 1 114 ? -4.363 4.869 17.073 1.00 91.69 114 GLY A N 1
ATOM 856 C CA . GLY A 1 114 ? -5.395 5.762 16.570 1.00 91.69 114 GLY A CA 1
ATOM 857 C C . GLY A 1 114 ? -6.619 4.998 16.090 1.00 91.69 114 GLY A C 1
ATOM 858 O O . GLY A 1 114 ? -6.589 3.789 15.867 1.00 91.69 114 GLY A O 1
ATOM 859 N N . ASN A 1 115 ? -7.718 5.726 15.924 1.00 94.75 115 ASN A N 1
ATOM 860 C CA . ASN A 1 115 ? -8.965 5.144 15.455 1.00 94.75 115 ASN A CA 1
ATOM 861 C C . ASN A 1 115 ? -8.987 5.116 13.920 1.00 94.75 115 ASN A C 1
ATOM 863 O O . ASN A 1 115 ? -9.463 6.068 13.298 1.00 94.75 115 ASN A O 1
ATOM 867 N N . TYR A 1 116 ? -8.417 4.059 13.341 1.00 97.62 116 TYR A N 1
ATOM 868 C CA . TYR A 1 116 ? -8.424 3.792 11.904 1.00 97.62 116 TYR A CA 1
ATOM 869 C C . TYR A 1 116 ? -9.277 2.568 11.593 1.00 97.62 116 TYR A C 1
ATOM 871 O O . TYR A 1 116 ? -9.185 1.538 12.265 1.00 97.62 116 TYR A O 1
ATOM 879 N N . ASP A 1 117 ? -10.049 2.675 10.521 1.00 98.06 117 ASP A N 1
ATOM 880 C CA . ASP A 1 117 ? -10.889 1.594 10.022 1.00 98.06 117 ASP A CA 1
ATOM 881 C C . ASP A 1 117 ? -10.053 0.583 9.229 1.00 98.06 117 ASP A C 1
ATOM 883 O O . ASP A 1 117 ? -10.199 -0.631 9.390 1.00 98.06 117 ASP A O 1
ATOM 887 N N . ILE A 1 118 ? -9.145 1.095 8.386 1.00 98.69 118 ILE A N 1
ATOM 888 C CA . ILE A 1 118 ? -8.335 0.288 7.471 1.00 98.69 118 ILE A CA 1
ATOM 889 C C . ILE A 1 118 ? -6.868 0.714 7.528 1.00 98.69 118 ILE A C 1
ATOM 891 O O . ILE A 1 118 ? -6.518 1.884 7.370 1.00 98.69 118 ILE A O 1
ATOM 895 N N . LEU A 1 119 ? -5.990 -0.263 7.698 1.00 98.69 119 LEU A N 1
ATOM 896 C CA . LEU A 1 119 ? -4.544 -0.120 7.691 1.00 98.69 119 LEU A CA 1
ATOM 897 C C . LEU A 1 119 ? -3.976 -0.821 6.452 1.00 98.69 119 LEU A C 1
ATOM 899 O O . LEU A 1 119 ? -4.238 -1.997 6.210 1.00 98.69 119 LEU A O 1
ATOM 903 N N . PHE A 1 120 ? -3.143 -0.126 5.687 1.00 98.75 120 PHE A N 1
ATOM 904 C CA . PHE A 1 120 ? -2.412 -0.684 4.553 1.00 98.75 120 PHE A CA 1
ATOM 905 C C . PHE A 1 120 ? -0.917 -0.659 4.852 1.00 98.75 120 PHE A C 1
ATOM 907 O O . PHE A 1 120 ? -0.311 0.414 4.881 1.00 98.75 120 PHE A O 1
ATOM 914 N N . ASN A 1 121 ? -0.288 -1.821 5.033 1.00 98.50 121 ASN A N 1
ATOM 915 C CA . ASN A 1 121 ? 1.166 -1.879 5.148 1.00 98.50 121 ASN A CA 1
ATOM 916 C C . ASN A 1 121 ? 1.818 -1.988 3.769 1.00 98.50 121 ASN A C 1
ATOM 918 O O . ASN A 1 121 ? 1.548 -2.927 3.028 1.00 98.50 121 ASN A O 1
ATOM 922 N N . THR A 1 122 ? 2.721 -1.064 3.433 1.00 97.19 122 THR A N 1
ATOM 923 C CA . THR A 1 122 ? 3.527 -1.133 2.199 1.00 97.19 122 THR A CA 1
ATOM 924 C C . THR A 1 122 ? 5.024 -1.296 2.466 1.00 97.19 122 THR A C 1
ATOM 926 O O . THR A 1 122 ? 5.811 -1.411 1.523 1.00 97.19 122 THR A O 1
ATOM 929 N N . VAL A 1 123 ? 5.439 -1.299 3.736 1.00 96.31 123 VAL A N 1
ATOM 930 C CA . VAL A 1 123 ? 6.849 -1.351 4.130 1.00 96.31 123 VAL A CA 1
ATOM 931 C C . VAL A 1 123 ? 7.264 -2.809 4.356 1.00 96.31 123 VAL A C 1
ATOM 933 O O . VAL A 1 123 ? 6.654 -3.482 5.184 1.00 96.31 123 VAL A O 1
ATOM 936 N N . PRO A 1 124 ? 8.307 -3.310 3.664 1.00 93.44 124 PRO A N 1
ATOM 937 C CA . PRO A 1 124 ? 8.808 -4.675 3.832 1.00 93.44 124 PRO A CA 1
ATOM 938 C C . PRO A 1 124 ? 9.723 -4.777 5.063 1.00 93.44 124 PRO A C 1
ATOM 940 O O . PRO A 1 124 ? 10.913 -5.065 4.955 1.00 93.44 124 PRO A O 1
ATOM 943 N N . ALA A 1 125 ? 9.175 -4.448 6.229 1.00 95.81 125 ALA A N 1
ATOM 944 C CA . ALA A 1 125 ? 9.819 -4.569 7.529 1.00 95.81 125 ALA A CA 1
ATOM 945 C C . ALA A 1 125 ? 8.741 -4.765 8.597 1.00 95.81 125 ALA A C 1
ATOM 947 O O . ALA A 1 125 ? 7.639 -4.241 8.447 1.00 95.81 125 ALA A O 1
ATOM 948 N N . MET A 1 126 ? 9.062 -5.488 9.673 1.00 97.06 126 MET A N 1
ATOM 949 C CA . MET A 1 126 ? 8.141 -5.710 10.790 1.00 97.06 126 MET A CA 1
ATOM 950 C C . MET A 1 126 ? 7.811 -4.377 11.479 1.00 97.06 126 MET A C 1
ATOM 952 O O . MET A 1 126 ? 8.615 -3.871 12.258 1.00 97.06 126 MET A O 1
ATOM 956 N N . LEU A 1 127 ? 6.653 -3.797 11.151 1.00 97.19 127 LEU A N 1
ATOM 957 C CA . LEU A 1 127 ? 6.154 -2.543 11.725 1.00 97.19 127 LEU A CA 1
ATOM 958 C C . LEU A 1 127 ? 4.986 -2.789 12.676 1.00 97.19 127 LEU A C 1
ATOM 960 O O . LEU A 1 127 ? 4.921 -2.184 13.739 1.00 97.19 127 LEU A O 1
ATOM 964 N N . PHE A 1 128 ? 4.078 -3.688 12.305 1.00 97.88 128 PHE A N 1
ATOM 965 C CA . PHE A 1 128 ? 2.911 -4.037 13.105 1.00 97.88 128 PHE A CA 1
ATOM 966 C C . PHE A 1 128 ? 3.245 -5.242 13.989 1.00 97.88 128 PHE A C 1
A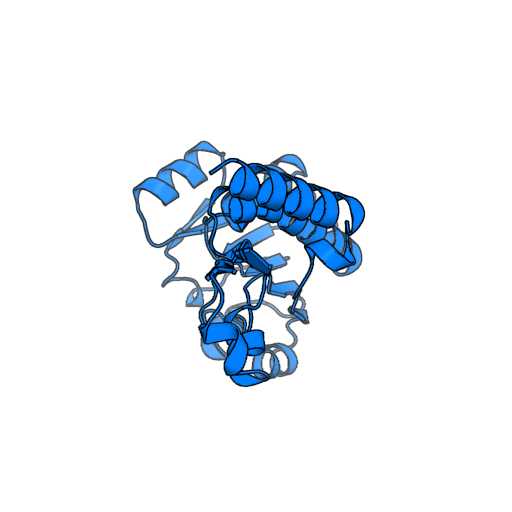TOM 968 O O . PHE A 1 128 ? 2.805 -6.364 13.737 1.00 97.88 128 PHE A O 1
ATOM 975 N N . THR A 1 129 ? 4.092 -5.003 14.993 1.00 98.06 129 THR A N 1
ATOM 976 C CA . THR A 1 129 ? 4.376 -5.957 16.076 1.00 98.06 129 THR A CA 1
ATOM 977 C C . THR A 1 129 ? 3.164 -6.100 16.997 1.00 98.06 129 THR A C 1
ATOM 979 O O . THR A 1 129 ? 2.236 -5.296 16.931 1.00 98.06 129 THR A O 1
ATOM 982 N N . SER A 1 130 ? 3.180 -7.085 17.901 1.00 97.75 130 SER A N 1
ATOM 983 C CA . SER A 1 130 ? 2.126 -7.238 18.916 1.00 97.75 130 SER A CA 1
ATOM 984 C C . SER A 1 130 ? 1.861 -5.950 19.709 1.00 97.75 130 SER A C 1
ATOM 986 O O . SER A 1 130 ? 0.701 -5.617 19.935 1.00 97.75 130 SER A O 1
ATOM 988 N N . ASP A 1 131 ? 2.909 -5.214 20.091 1.00 97.19 131 ASP A N 1
ATOM 989 C CA . ASP A 1 131 ? 2.776 -3.977 20.873 1.00 97.19 131 ASP A CA 1
ATOM 990 C C . ASP A 1 131 ? 2.131 -2.852 20.058 1.00 97.19 131 ASP A C 1
ATOM 992 O O . ASP A 1 131 ? 1.252 -2.151 20.548 1.00 97.19 131 ASP A O 1
ATOM 996 N N . VAL A 1 132 ? 2.522 -2.713 18.787 1.00 97.75 132 VAL A N 1
ATOM 997 C CA . VAL A 1 132 ? 1.931 -1.718 17.881 1.00 97.75 132 VAL A CA 1
ATOM 998 C C . VAL A 1 132 ? 0.473 -2.063 17.586 1.00 97.75 132 VAL A C 1
ATOM 1000 O O . VAL A 1 132 ? -0.387 -1.191 17.617 1.00 97.75 132 VAL A O 1
ATOM 1003 N N . LEU A 1 133 ? 0.176 -3.340 17.338 1.00 97.81 133 LEU A N 1
ATOM 1004 C CA . LEU A 1 133 ? -1.178 -3.824 17.074 1.00 97.81 133 LEU A CA 1
ATOM 1005 C C . LEU A 1 133 ? -2.122 -3.587 18.261 1.00 97.81 133 LEU A C 1
ATOM 1007 O O . LEU A 1 133 ? -3.292 -3.292 18.043 1.00 97.81 133 LEU A O 1
ATOM 1011 N N . ALA A 1 134 ? -1.629 -3.656 19.500 1.00 96.56 134 ALA A N 1
ATOM 1012 C CA . ALA A 1 134 ? -2.436 -3.425 20.699 1.00 96.56 134 ALA A CA 1
ATOM 1013 C C . ALA A 1 134 ? -2.970 -1.983 20.825 1.00 96.56 134 ALA A C 1
ATOM 1015 O O . ALA A 1 134 ? -3.906 -1.748 21.588 1.00 96.56 134 ALA A O 1
ATOM 1016 N N . ALA A 1 135 ? -2.405 -1.026 20.081 1.00 96.50 135 ALA A N 1
ATOM 1017 C CA . ALA A 1 135 ? -2.844 0.368 20.070 1.00 96.50 135 ALA A CA 1
ATOM 1018 C C . ALA A 1 135 ? -4.014 0.647 19.100 1.00 96.50 135 ALA A C 1
ATOM 1020 O O . ALA A 1 135 ? -4.522 1.772 19.054 1.00 96.50 135 ALA A O 1
ATOM 1021 N N . TYR A 1 136 ? -4.442 -0.349 18.316 1.00 96.56 136 TYR A N 1
ATOM 1022 C CA . TYR A 1 136 ? -5.535 -0.224 17.351 1.00 96.56 136 TYR A CA 1
ATOM 1023 C C . TYR A 1 136 ? -6.810 -0.919 17.850 1.00 96.56 136 TYR A C 1
ATOM 1025 O O . TYR A 1 136 ? -6.733 -1.922 18.564 1.00 96.56 136 TYR A O 1
ATOM 1033 N N . PRO A 1 137 ? -7.998 -0.398 17.496 1.00 92.00 137 PRO A N 1
ATOM 1034 C CA . PRO A 1 137 ? -9.257 -0.959 17.958 1.00 92.00 137 PRO A CA 1
ATOM 1035 C C . PRO A 1 137 ? -9.547 -2.336 17.344 1.00 92.00 137 PRO A C 1
ATOM 1037 O O . PRO A 1 137 ? -9.084 -2.696 16.260 1.00 92.00 137 PRO A O 1
ATOM 1040 N N . HIS A 1 138 ? -10.380 -3.110 18.039 1.00 88.75 138 HIS A N 1
ATOM 1041 C CA . HIS A 1 138 ? -10.926 -4.351 17.497 1.00 88.75 138 HIS A CA 1
ATOM 1042 C C . HIS A 1 138 ? -11.726 -4.085 16.217 1.00 88.75 138 HIS A C 1
ATOM 1044 O O . HIS A 1 138 ? -12.449 -3.094 16.121 1.00 88.75 138 HIS A O 1
ATOM 1050 N N . GLY A 1 139 ? -11.635 -5.001 15.250 1.00 87.44 139 GLY A N 1
ATOM 1051 C CA . GLY A 1 139 ? -12.350 -4.883 13.978 1.00 87.44 139 GLY A CA 1
ATOM 1052 C C . GLY A 1 139 ? -11.655 -4.021 12.920 1.00 87.44 139 GLY A C 1
ATOM 1053 O O . GLY A 1 139 ? -12.133 -3.990 11.788 1.00 87.44 139 GLY A O 1
ATOM 1054 N N . THR A 1 140 ? -10.516 -3.388 13.230 1.00 96.06 140 THR A N 1
ATOM 1055 C CA . THR A 1 140 ? -9.660 -2.766 12.210 1.00 96.06 140 THR A CA 1
ATOM 1056 C C . THR A 1 140 ? -9.222 -3.810 11.178 1.00 96.06 140 THR A C 1
ATOM 1058 O O . THR A 1 140 ? -8.751 -4.900 11.527 1.00 96.06 140 THR A O 1
ATOM 1061 N N . LEU A 1 141 ? -9.354 -3.463 9.896 1.00 98.25 141 LEU A N 1
ATOM 1062 C CA . LEU A 1 141 ? -8.851 -4.263 8.781 1.00 98.25 141 LEU A CA 1
ATOM 1063 C C . LEU A 1 141 ? -7.391 -3.897 8.505 1.00 98.25 141 LEU A C 1
ATOM 1065 O O . LEU A 1 141 ? -7.071 -2.725 8.339 1.00 98.25 141 LEU A O 1
ATOM 1069 N N . LEU A 1 142 ? -6.502 -4.884 8.402 1.00 98.50 142 LEU A N 1
ATOM 1070 C CA . LEU A 1 142 ? -5.091 -4.680 8.080 1.00 98.50 142 LEU A CA 1
ATOM 1071 C C . LEU A 1 142 ? -4.700 -5.483 6.834 1.00 98.50 142 LEU A C 1
ATOM 1073 O O . LEU A 1 142 ? -4.665 -6.712 6.840 1.00 98.50 142 LEU A O 1
ATOM 1077 N N . ILE A 1 143 ? -4.344 -4.779 5.760 1.00 98.44 143 ILE A N 1
ATOM 1078 C CA . ILE A 1 143 ? -3.905 -5.369 4.492 1.00 98.44 143 ILE A CA 1
ATOM 1079 C C . ILE A 1 143 ? -2.395 -5.171 4.331 1.00 98.44 143 ILE A C 1
ATOM 1081 O O . ILE A 1 143 ? -1.912 -4.055 4.129 1.00 98.44 143 ILE A O 1
ATOM 1085 N N . ASP A 1 144 ? -1.6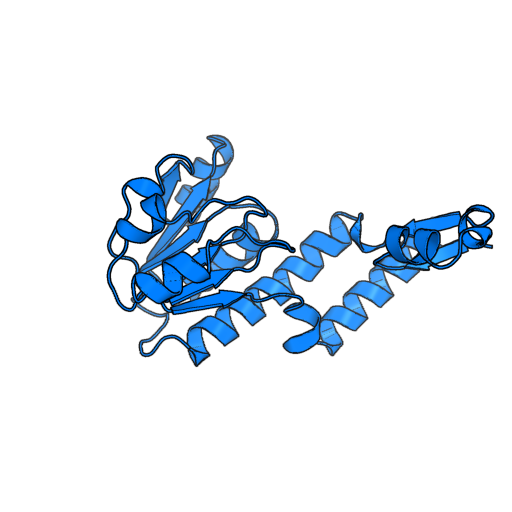34 -6.265 4.384 1.00 98.12 144 ASP A N 1
ATOM 1086 C CA . ASP A 1 144 ? -0.188 -6.244 4.168 1.00 98.12 144 ASP A CA 1
ATOM 1087 C C . ASP A 1 144 ? 0.161 -6.437 2.687 1.00 98.12 144 ASP A C 1
ATOM 1089 O O . ASP A 1 144 ? 0.107 -7.547 2.153 1.00 98.12 144 ASP A O 1
ATOM 1093 N N . LEU A 1 145 ? 0.518 -5.337 2.023 1.00 97.06 145 LEU A N 1
ATOM 1094 C CA . LEU A 1 145 ? 0.922 -5.265 0.614 1.00 97.06 145 LEU A CA 1
ATOM 1095 C C . LEU A 1 145 ? 2.435 -5.424 0.430 1.00 97.06 145 LEU A C 1
ATOM 1097 O O . LEU A 1 145 ? 2.926 -5.411 -0.704 1.00 97.06 145 LEU A O 1
ATOM 1101 N N . SER A 1 146 ? 3.193 -5.497 1.524 1.00 93.69 146 SER A N 1
ATOM 1102 C CA . SER A 1 146 ? 4.640 -5.625 1.452 1.00 93.69 146 SER A CA 1
ATOM 1103 C C . SER A 1 146 ? 5.051 -7.014 0.950 1.00 93.69 146 SER A C 1
ATOM 1105 O O . SER A 1 146 ? 4.304 -7.991 1.016 1.00 93.69 146 SER A O 1
ATOM 1107 N N . SER A 1 147 ? 6.245 -7.106 0.366 1.00 88.81 147 SER A N 1
ATOM 1108 C CA . SER A 1 147 ? 6.801 -8.393 -0.048 1.00 88.81 147 SER A CA 1
ATOM 1109 C C . SER A 1 147 ? 7.078 -9.286 1.164 1.00 88.81 147 SER A C 1
ATOM 1111 O O . SER A 1 147 ? 7.362 -8.782 2.250 1.00 88.81 147 SER A O 1
ATOM 1113 N N . ALA A 1 148 ? 7.075 -10.607 0.957 1.00 86.31 148 ALA A N 1
ATOM 1114 C CA . ALA A 1 148 ? 7.454 -11.576 1.985 1.00 86.31 148 ALA A CA 1
ATOM 1115 C C . ALA A 1 148 ? 8.790 -11.188 2.668 1.00 86.31 148 ALA A C 1
ATOM 1117 O O . ALA A 1 148 ? 9.703 -10.726 1.976 1.00 86.31 148 ALA A O 1
ATOM 1118 N N . PRO A 1 149 ? 8.919 -11.369 3.997 1.00 90.19 149 PRO A N 1
ATOM 1119 C CA . PRO A 1 149 ? 7.980 -12.053 4.897 1.00 90.19 149 PRO A CA 1
ATOM 1120 C C . PRO A 1 149 ? 6.743 -11.231 5.304 1.00 90.19 149 PRO A C 1
ATOM 1122 O O . PRO A 1 149 ? 5.880 -11.760 5.995 1.00 90.19 149 PRO A O 1
ATOM 1125 N N . GLY A 1 150 ? 6.623 -9.981 4.857 1.00 92.94 150 GLY A N 1
ATOM 1126 C CA . GLY A 1 150 ? 5.593 -9.053 5.311 1.00 92.94 150 GLY A CA 1
ATOM 1127 C C . GLY A 1 150 ? 6.110 -8.096 6.386 1.00 92.94 150 GLY A C 1
ATOM 1128 O O . GLY A 1 150 ? 7.295 -8.102 6.734 1.00 92.94 150 GLY A O 1
ATOM 1129 N N . GLY A 1 151 ? 5.211 -7.276 6.920 1.00 96.50 151 GLY A N 1
ATOM 1130 C CA . GLY A 1 151 ? 5.511 -6.309 7.979 1.00 96.50 151 GLY A CA 1
ATOM 1131 C C . GLY A 1 151 ? 4.585 -6.386 9.187 1.00 96.50 151 GLY A C 1
ATOM 1132 O O . GLY A 1 151 ? 4.505 -5.424 9.953 1.00 96.50 151 GLY A O 1
ATOM 1133 N N . VAL A 1 152 ? 3.869 -7.502 9.329 1.00 97.88 152 VAL A N 1
ATOM 1134 C CA . VAL A 1 152 ? 2.781 -7.682 10.293 1.00 97.88 152 VAL A CA 1
ATOM 1135 C C . VAL A 1 152 ? 2.937 -9.004 11.026 1.00 97.88 152 VAL A C 1
ATOM 1137 O O . VAL A 1 152 ? 3.097 -10.054 10.400 1.00 97.88 152 VAL A O 1
ATOM 1140 N N . ASP A 1 153 ? 2.821 -8.966 12.350 1.00 97.56 153 ASP A N 1
ATOM 1141 C CA . ASP A 1 153 ? 2.660 -10.169 13.158 1.00 97.56 153 ASP A CA 1
ATOM 1142 C C . ASP A 1 153 ? 1.213 -10.676 13.052 1.00 97.56 153 ASP A C 1
ATOM 1144 O O . ASP A 1 153 ? 0.323 -10.297 13.815 1.00 97.56 153 ASP A O 1
ATOM 1148 N N . MET A 1 154 ? 0.968 -11.550 12.073 1.00 96.69 154 MET A N 1
ATOM 1149 C CA . MET A 1 154 ? -0.359 -12.125 11.820 1.00 96.69 154 MET A CA 1
ATOM 1150 C C . MET A 1 154 ? -0.899 -12.939 13.003 1.00 96.69 154 MET A C 1
ATOM 1152 O O . MET A 1 154 ? -2.114 -13.012 13.207 1.00 96.69 154 MET A O 1
ATOM 1156 N N . ALA A 1 155 ? -0.017 -13.558 13.793 1.00 96.88 155 ALA A N 1
ATOM 1157 C CA . ALA A 1 155 ? -0.428 -14.342 14.950 1.00 96.88 155 ALA A CA 1
ATOM 1158 C C . ALA A 1 155 ? -0.912 -13.427 16.082 1.00 96.88 155 ALA A C 1
ATOM 1160 O O . ALA A 1 155 ? -1.945 -13.710 16.695 1.00 96.88 155 ALA A O 1
ATOM 1161 N N . ALA A 1 156 ? -0.202 -12.325 16.333 1.00 97.25 156 ALA A N 1
ATOM 1162 C CA . ALA A 1 156 ? -0.635 -11.300 17.274 1.00 97.25 156 ALA A CA 1
ATOM 1163 C C . ALA A 1 156 ? -1.922 -10.609 16.803 1.00 97.25 156 ALA A C 1
ATOM 1165 O O . ALA A 1 156 ? -2.861 -10.498 17.588 1.00 97.25 156 ALA A O 1
ATOM 1166 N N . ALA A 1 157 ? -2.016 -10.244 15.519 1.00 97.06 157 ALA A N 1
ATOM 1167 C CA . ALA A 1 157 ? -3.201 -9.594 14.957 1.00 97.06 157 ALA A CA 1
ATOM 1168 C C . ALA A 1 157 ? -4.469 -10.430 15.196 1.00 97.06 157 ALA A C 1
ATOM 1170 O O . ALA A 1 157 ? -5.463 -9.928 15.720 1.00 97.06 157 ALA A O 1
ATOM 1171 N N . LYS A 1 158 ? -4.394 -11.744 14.936 1.00 95.44 158 LYS A N 1
ATOM 1172 C CA . LYS A 1 158 ? -5.494 -12.679 15.203 1.00 95.44 158 LYS A CA 1
ATOM 1173 C C . LYS A 1 158 ? -5.882 -12.728 16.686 1.00 95.44 158 LYS A C 1
ATOM 1175 O O . LYS A 1 158 ? -7.069 -12.745 16.995 1.00 95.44 158 LYS A O 1
ATOM 1180 N N . LYS A 1 159 ? -4.907 -12.765 17.604 1.00 96.19 159 LYS A N 1
ATOM 1181 C CA . LYS A 1 159 ? -5.166 -12.782 19.059 1.00 96.19 159 LYS A CA 1
ATOM 1182 C C . LYS A 1 159 ? -5.811 -11.484 19.549 1.00 96.19 159 LYS A C 1
ATOM 1184 O O . LYS A 1 159 ? -6.630 -11.531 20.458 1.00 96.19 159 LYS A O 1
ATOM 1189 N N . LEU A 1 160 ? -5.451 -10.358 18.938 1.00 95.31 160 LEU A N 1
ATOM 1190 C CA . LEU A 1 160 ? -5.959 -9.024 19.260 1.00 95.31 160 LEU A CA 1
ATOM 1191 C C . LEU A 1 160 ? -7.258 -8.679 18.510 1.00 95.31 160 LEU A C 1
ATOM 1193 O O . LEU A 1 160 ? -7.761 -7.570 18.639 1.00 95.31 160 LEU A O 1
ATOM 1197 N N . GLY A 1 161 ? -7.834 -9.603 17.732 1.00 92.06 161 GLY A N 1
ATOM 1198 C CA . GLY A 1 161 ? -9.087 -9.362 17.006 1.00 92.06 161 GLY A CA 1
ATOM 1199 C C . GLY A 1 161 ? -8.966 -8.333 15.875 1.00 92.06 161 GLY A C 1
ATOM 1200 O O . GLY A 1 161 ? -9.951 -7.679 15.534 1.00 92.06 161 GLY A O 1
ATOM 1201 N N . ILE A 1 162 ? -7.766 -8.182 15.309 1.00 95.50 162 ILE A N 1
ATOM 1202 C CA . ILE A 1 162 ? -7.506 -7.392 14.103 1.00 95.50 162 ILE A CA 1
ATOM 1203 C C . ILE A 1 162 ? -7.599 -8.333 12.904 1.00 95.50 162 ILE A C 1
ATOM 1205 O O . ILE A 1 162 ? -6.911 -9.358 12.841 1.00 95.50 162 ILE A O 1
ATOM 1209 N N . ALA A 1 163 ? -8.452 -7.986 11.943 1.00 95.06 163 ALA A N 1
ATOM 1210 C CA . ALA A 1 163 ? -8.595 -8.744 10.710 1.00 95.06 163 ALA A CA 1
ATOM 1211 C C . ALA A 1 163 ? -7.398 -8.434 9.804 1.00 95.06 163 ALA A C 1
ATOM 1213 O O . ALA A 1 163 ? -7.420 -7.474 9.042 1.00 95.06 163 ALA A O 1
ATOM 1214 N N . ALA A 1 164 ? -6.321 -9.211 9.925 1.00 96.75 164 ALA A N 1
ATOM 1215 C CA . ALA A 1 164 ? -5.106 -9.009 9.145 1.00 96.75 164 ALA A CA 1
ATOM 1216 C C . ALA A 1 164 ? -4.957 -10.050 8.029 1.00 96.75 164 ALA A C 1
ATOM 1218 O O . ALA A 1 164 ? -5.185 -11.244 8.239 1.00 96.75 164 ALA A O 1
ATOM 1219 N N . MET A 1 165 ? -4.531 -9.606 6.845 1.00 95.94 165 MET A N 1
ATOM 1220 C CA . MET A 1 165 ? -4.292 -10.481 5.697 1.00 95.94 165 MET A CA 1
ATOM 1221 C C . MET A 1 165 ? -3.034 -10.095 4.919 1.00 95.94 165 MET A C 1
ATOM 1223 O O . MET A 1 165 ? -2.713 -8.918 4.752 1.00 95.94 165 MET A O 1
ATOM 1227 N N . HIS A 1 166 ? -2.346 -11.101 4.375 1.00 94.06 166 HIS A N 1
ATOM 1228 C CA . HIS A 1 166 ? -1.281 -10.875 3.403 1.00 94.06 166 HIS A CA 1
ATOM 1229 C C . HIS A 1 166 ? -1.854 -10.780 1.991 1.00 94.06 166 HIS A C 1
ATOM 1231 O O . HIS A 1 166 ? -2.466 -11.719 1.476 1.00 94.06 166 HIS A O 1
ATOM 1237 N N . ALA A 1 167 ? -1.556 -9.680 1.313 1.00 90.56 167 ALA A N 1
ATOM 1238 C CA . ALA A 1 167 ? -1.909 -9.442 -0.078 1.00 90.56 167 ALA A CA 1
ATOM 1239 C C . ALA A 1 167 ? -0.724 -9.748 -1.014 1.00 90.56 167 ALA A C 1
ATOM 1241 O O . ALA A 1 167 ? -0.410 -9.002 -1.943 1.00 90.56 167 ALA A O 1
ATOM 1242 N N . PHE A 1 168 ? -0.042 -10.875 -0.790 1.00 85.75 168 PHE A N 1
ATOM 1243 C CA . PHE A 1 168 ? 1.079 -11.278 -1.637 1.00 85.75 168 PHE A CA 1
ATOM 1244 C C . PHE A 1 168 ? 0.639 -11.556 -3.075 1.00 85.75 168 PHE A C 1
ATOM 1246 O O . PHE A 1 168 ? -0.422 -12.145 -3.324 1.00 85.75 168 PHE A O 1
ATOM 1253 N N . SER A 1 169 ? 1.511 -11.182 -4.015 1.00 84.00 169 SER A N 1
ATOM 1254 C CA . SER A 1 169 ? 1.328 -11.401 -5.455 1.00 84.00 169 SER A CA 1
ATOM 1255 C C . SER A 1 169 ? 0.033 -10.796 -6.002 1.00 84.00 169 SER A C 1
ATOM 1257 O O . SER A 1 169 ? -0.541 -11.323 -6.955 1.00 84.00 169 SER A O 1
ATOM 1259 N N . LEU A 1 170 ? -0.419 -9.686 -5.408 1.00 87.44 170 LEU A N 1
ATOM 1260 C CA . LEU A 1 170 ? -1.693 -9.057 -5.738 1.00 87.44 170 LEU A CA 1
ATOM 1261 C C . LEU A 1 170 ? -1.862 -8.768 -7.235 1.00 87.44 170 LEU A C 1
ATOM 1263 O O . LEU A 1 170 ? -2.880 -9.194 -7.776 1.00 87.44 170 LEU A O 1
ATOM 1267 N N . PRO A 1 171 ? -0.872 -8.193 -7.954 1.00 89.25 171 PRO A N 1
ATOM 1268 C CA . PRO A 1 171 ? -1.025 -7.901 -9.381 1.00 89.25 171 PRO A CA 1
ATOM 1269 C C . PRO A 1 171 ? -1.388 -9.116 -10.238 1.00 89.25 171 PRO A C 1
ATOM 1271 O O . PRO A 1 171 ? -2.227 -9.015 -11.130 1.00 89.25 171 PRO A O 1
ATOM 1274 N N . ALA A 1 172 ? -0.801 -10.279 -9.941 1.00 89.38 172 ALA A N 1
ATOM 1275 C CA . ALA A 1 172 ? -1.078 -11.515 -10.667 1.00 89.38 172 ALA A CA 1
ATOM 1276 C C . ALA A 1 172 ? -2.473 -12.087 -10.359 1.00 89.38 172 ALA A C 1
ATOM 1278 O O . ALA A 1 172 ? -3.033 -12.786 -11.197 1.00 89.38 172 ALA A O 1
ATOM 1279 N N . LYS A 1 173 ? -3.030 -11.794 -9.176 1.00 90.88 173 LYS A N 1
ATOM 1280 C CA . LYS A 1 173 ? -4.357 -12.262 -8.748 1.00 90.88 173 LYS A CA 1
ATOM 1281 C C . LYS A 1 173 ? -5.481 -11.368 -9.271 1.00 90.88 173 LYS A C 1
ATOM 1283 O O . LYS A 1 173 ? -6.483 -11.881 -9.751 1.00 90.88 173 LYS A O 1
ATOM 1288 N N . VAL A 1 174 ? -5.306 -10.050 -9.179 1.00 91.56 174 VAL A N 1
ATOM 1289 C CA . VAL A 1 174 ? -6.385 -9.074 -9.421 1.00 91.56 174 VAL A CA 1
ATOM 1290 C C . VAL A 1 174 ? -6.444 -8.591 -10.867 1.00 91.56 174 VAL A C 1
ATOM 1292 O O . VAL A 1 174 ? -7.522 -8.366 -11.403 1.00 91.56 174 VAL A O 1
ATOM 1295 N N . ALA A 1 175 ? -5.291 -8.459 -11.528 1.00 94.50 175 ALA A N 1
ATOM 1296 C CA . ALA A 1 175 ? -5.213 -7.958 -12.896 1.00 94.50 175 ALA A CA 1
ATOM 1297 C C . ALA A 1 175 ? -4.093 -8.663 -13.683 1.00 94.50 175 ALA A C 1
ATOM 1299 O O . ALA A 1 175 ? -3.152 -8.015 -14.158 1.00 94.50 175 ALA A O 1
ATOM 1300 N N . PRO A 1 176 ? -4.190 -9.995 -13.879 1.00 95.19 176 PRO A N 1
ATOM 1301 C CA . PRO A 1 176 ? -3.152 -10.791 -14.539 1.00 95.19 176 PRO A CA 1
ATOM 1302 C C . PRO A 1 176 ? -2.803 -10.276 -15.939 1.00 95.19 176 PRO A C 1
ATOM 1304 O O . PRO A 1 176 ? -1.638 -10.294 -16.332 1.00 95.19 176 PRO A O 1
ATOM 1307 N N . ARG A 1 177 ? -3.788 -9.751 -16.682 1.00 97.12 177 ARG A N 1
ATOM 1308 C CA . ARG A 1 177 ? -3.560 -9.144 -18.001 1.00 97.12 177 ARG A CA 1
ATOM 1309 C C . ARG A 1 177 ? -2.674 -7.897 -17.913 1.00 97.12 177 ARG A C 1
ATOM 1311 O O . ARG A 1 177 ? -1.744 -7.766 -18.703 1.00 97.12 177 ARG A O 1
ATOM 1318 N N . ALA A 1 178 ? -2.942 -7.003 -16.960 1.00 96.25 178 ALA A N 1
ATOM 1319 C CA . ALA A 1 178 ? -2.150 -5.790 -16.765 1.00 96.25 178 ALA A CA 1
ATOM 1320 C C . ALA A 1 178 ? -0.734 -6.131 -16.280 1.00 96.25 178 ALA A C 1
ATOM 1322 O O . ALA A 1 178 ? 0.244 -5.632 -16.834 1.00 96.25 178 ALA A O 1
ATOM 1323 N N . ALA A 1 179 ? -0.613 -7.043 -15.311 1.00 94.81 179 ALA A N 1
ATOM 1324 C CA . ALA A 1 179 ? 0.679 -7.525 -14.828 1.00 94.81 179 ALA A CA 1
ATOM 1325 C C . ALA A 1 179 ? 1.510 -8.169 -15.956 1.00 94.81 179 ALA A C 1
ATOM 1327 O O . ALA A 1 179 ? 2.692 -7.862 -16.110 1.00 94.81 179 ALA A O 1
ATOM 1328 N N . GLY A 1 180 ? 0.884 -9.007 -16.790 1.00 95.75 180 GLY A N 1
ATOM 1329 C CA . GLY A 1 180 ? 1.526 -9.623 -17.951 1.00 95.75 180 GLY A CA 1
ATOM 1330 C C . GLY A 1 180 ? 2.002 -8.600 -18.983 1.00 95.75 180 GLY A C 1
ATOM 1331 O O . GLY A 1 180 ? 3.118 -8.715 -19.489 1.00 95.75 180 GLY A O 1
ATOM 1332 N N . GLU A 1 181 ? 1.208 -7.560 -19.250 1.00 97.62 181 GLU A N 1
ATOM 1333 C CA . GLU A 1 181 ? 1.597 -6.476 -20.158 1.00 97.62 181 GLU A CA 1
ATOM 1334 C C . GLU A 1 181 ? 2.805 -5.690 -19.633 1.00 97.62 181 GLU A C 1
ATOM 1336 O O . GLU A 1 181 ? 3.714 -5.372 -20.400 1.00 97.62 181 GLU A O 1
ATOM 1341 N N . ILE A 1 182 ? 2.858 -5.427 -18.323 1.00 96.88 182 ILE A N 1
ATOM 1342 C CA . ILE A 1 182 ? 4.000 -4.762 -17.685 1.00 96.88 182 ILE A CA 1
ATOM 1343 C C . ILE A 1 182 ? 5.263 -5.615 -17.838 1.00 96.88 182 ILE A C 1
ATOM 1345 O O . ILE A 1 182 ? 6.284 -5.094 -18.283 1.00 96.88 182 ILE A O 1
ATOM 1349 N N . ILE A 1 183 ? 5.190 -6.920 -17.542 1.00 95.88 183 ILE A N 1
ATOM 1350 C CA . ILE A 1 183 ? 6.323 -7.846 -17.715 1.00 95.88 183 ILE A CA 1
ATOM 1351 C C . ILE A 1 183 ? 6.780 -7.857 -19.175 1.00 95.88 183 ILE A C 1
ATOM 1353 O O . ILE A 1 183 ? 7.965 -7.666 -19.444 1.00 95.88 183 ILE A O 1
ATOM 1357 N N . LYS A 1 184 ? 5.846 -8.032 -20.122 1.00 96.62 184 LYS A N 1
ATOM 1358 C CA . LYS A 1 184 ? 6.139 -8.036 -21.560 1.00 96.62 184 LYS A CA 1
ATOM 1359 C C . LYS A 1 184 ? 6.873 -6.759 -21.951 1.00 96.62 184 LYS A C 1
ATOM 1361 O O . LYS A 1 184 ? 7.953 -6.827 -22.528 1.00 96.62 184 LYS A O 1
ATOM 1366 N N . ARG A 1 185 ? 6.325 -5.594 -21.603 1.00 96.75 185 ARG A N 1
ATOM 1367 C CA . ARG A 1 185 ? 6.929 -4.305 -21.941 1.00 96.75 185 ARG A CA 1
ATOM 1368 C C . ARG A 1 185 ? 8.338 -4.170 -21.367 1.00 96.75 185 ARG A C 1
ATOM 1370 O O . ARG A 1 185 ? 9.246 -3.823 -22.115 1.00 96.75 185 ARG A O 1
ATOM 1377 N N . THR A 1 186 ? 8.532 -4.499 -20.091 1.00 96.38 186 THR A N 1
ATOM 1378 C CA . THR A 1 186 ? 9.847 -4.430 -19.442 1.00 96.38 186 THR A CA 1
ATOM 1379 C C . THR A 1 186 ? 10.859 -5.360 -20.110 1.00 96.38 186 THR A C 1
ATOM 1381 O O . THR A 1 186 ? 11.973 -4.934 -20.394 1.00 96.38 186 THR A O 1
ATOM 1384 N N . VAL A 1 187 ? 10.487 -6.603 -20.431 1.00 95.75 187 VAL A N 1
ATOM 1385 C CA . VAL A 1 187 ? 11.388 -7.540 -21.125 1.00 95.75 187 VAL A CA 1
ATOM 1386 C C . VAL A 1 187 ? 11.765 -7.017 -22.514 1.00 95.75 187 VAL A C 1
ATOM 1388 O O . VAL A 1 187 ? 12.937 -7.050 -22.875 1.00 95.75 187 VAL A O 1
ATOM 1391 N N . TYR A 1 188 ? 10.810 -6.477 -23.275 1.00 95.81 188 TYR A N 1
ATOM 1392 C CA . TYR A 1 188 ? 11.087 -5.894 -24.594 1.00 95.81 188 TYR A CA 1
ATOM 1393 C C . TYR A 1 188 ? 11.994 -4.660 -24.511 1.00 95.81 188 TYR A C 1
ATOM 1395 O O . TYR A 1 188 ? 12.849 -4.479 -25.374 1.00 95.81 188 TYR A O 1
ATOM 1403 N N . GLU A 1 189 ? 11.812 -3.812 -23.496 1.00 95.56 189 GLU A N 1
ATOM 1404 C CA . GLU A 1 189 ? 12.694 -2.673 -23.214 1.00 95.56 189 GLU A CA 1
ATOM 1405 C C . GLU A 1 189 ? 14.116 -3.180 -22.904 1.00 95.56 189 GLU A C 1
ATOM 1407 O O . GLU A 1 189 ? 15.065 -2.759 -23.559 1.00 95.56 189 GLU A O 1
ATOM 1412 N N . MET A 1 190 ? 14.260 -4.180 -22.027 1.00 94.25 190 MET A N 1
ATOM 1413 C CA . MET A 1 190 ? 15.560 -4.776 -21.697 1.00 94.25 190 MET A CA 1
ATOM 1414 C C . MET A 1 190 ? 16.234 -5.467 -22.892 1.00 94.25 190 MET A C 1
ATOM 1416 O O . MET A 1 190 ? 17.456 -5.479 -22.974 1.00 94.25 190 MET A O 1
ATOM 1420 N N . MET A 1 191 ? 15.480 -6.064 -23.819 1.00 93.44 191 MET A N 1
ATOM 1421 C CA . MET A 1 191 ? 16.042 -6.700 -25.021 1.00 93.44 191 MET A CA 1
ATOM 1422 C C . MET A 1 191 ? 16.679 -5.702 -25.996 1.00 93.44 191 MET A C 1
ATOM 1424 O O . MET A 1 191 ? 17.528 -6.110 -26.786 1.00 93.44 191 MET A O 1
ATOM 1428 N N . LYS A 1 192 ? 16.260 -4.431 -25.964 1.00 93.06 192 LYS A N 1
ATOM 1429 C CA . LYS A 1 192 ? 16.798 -3.359 -26.817 1.00 93.06 192 LYS A CA 1
ATOM 1430 C C . LYS A 1 192 ? 18.072 -2.716 -26.255 1.00 93.06 192 LYS A C 1
ATOM 1432 O O . LYS A 1 192 ? 18.740 -2.002 -26.994 1.00 93.06 192 LYS A O 1
ATOM 1437 N N . GLU A 1 193 ? 18.367 -2.951 -24.977 1.00 89.06 193 GLU A N 1
ATOM 1438 C CA . GLU A 1 193 ? 19.606 -2.559 -24.280 1.00 89.06 193 GLU A CA 1
ATOM 1439 C C . GLU A 1 193 ? 20.725 -3.574 -24.526 1.00 89.06 193 GLU A C 1
ATOM 1441 O O . GLU A 1 193 ? 21.885 -3.160 -24.722 1.00 89.06 193 GLU A O 1
#